Protein AF-0000000074766864 (afdb_homodimer)

Sequence (278 aa):
MPPTPSAPAQPPAQGHQQNQLYNRPVFTPKAPEQTTRRGSPSPVILLTNMVGPGEVDDTLQEETAMECEKFGPVVRCLIFEVQNGKVPPEEAVRIFVKFGSRASAERALKDLDGRFFGGRQVHGQFFDEKRFDSLQLAPMPPTPSAPAQPPAQGHQQNQLYNRPVFTPKAPEQTTRRGSPSPVILLTNMVGPGEVDDTLQEETAMECEKFGPVVRCLIFEVQNGKVPPEEAVRIFVKFGSRASAERALKDLDGRFFGGRQVHGQFFDEKRFDSLQLAP

Foldseek 3Di:
DPPDPDDPDDPDDPPPPPPPPPVPVPPPPPPPPPLPVFGDQDLKKKKWQQDFPPGDDPCVFVVVLVVLCVLHHWDDKDWAAAPDPPDPRRHRIIIMIGHPDSNSLVVCCVPQAQDDHPRTGMHMHGDDPVCVVVVVRDD/DDDDDDDDDDDDDPPPPPPPPPVPVPPPPPPPPPCPVFGDQDLKKKKWQQDFPPGDDPCVFVVVLVVLCVLHHWDDKDWAAAPDPPDPRRHRIIIMIGHPDSNSLVVCCVVQQQDDHPNTGMHMHGDDPVCVVVVVRDD

Solvent-accessible surface area (backbone atoms only — not comparable to full-atom values): 16386 Å² total; per-residue (Å²): 132,80,81,77,80,80,76,78,80,77,74,81,80,80,77,78,76,74,74,76,67,74,77,59,74,72,74,61,71,73,68,74,72,76,66,48,100,33,46,59,90,26,29,18,32,35,40,21,20,63,46,55,67,92,63,78,55,95,55,51,56,60,51,51,43,59,63,48,39,81,45,34,61,64,72,46,63,49,61,40,57,62,69,90,68,80,50,58,57,56,60,15,28,35,36,35,41,29,33,78,34,46,69,26,29,49,50,42,41,70,62,48,33,66,33,76,40,96,90,27,60,21,44,44,29,38,32,63,55,66,38,56,72,40,62,59,74,71,133,135,79,82,78,77,81,79,78,81,78,74,81,80,77,76,79,76,74,74,75,69,74,78,60,75,72,74,61,70,73,69,74,73,75,67,48,100,34,46,59,91,28,28,17,32,35,39,21,20,62,46,55,67,92,64,78,57,93,55,50,56,60,52,51,43,58,62,48,38,80,44,35,60,62,73,48,64,48,60,41,57,61,70,91,70,80,50,59,57,55,59,16,27,36,36,36,39,30,33,78,35,46,67,27,28,52,52,40,41,68,62,47,34,66,33,76,41,97,89,26,58,19,44,43,27,38,31,62,56,67,38,56,71,39,61,58,75,71,131

Nearest PDB structures (foldseek):
  2peh-assembly1_A  TM=9.544E-01  e=2.166E-13  Homo sapiens
  2pe8-assembly1_A  TM=9.625E-01  e=3.060E-12  Homo sapiens
  3dxb-assembly2_D  TM=8.827E-01  e=1.790E-10  Escherichia coli O157:H7
  3us5-assembly1_A  TM=8.160E-01  e=1.474E-10  Homo sapiens
  2dny-assembly1_A  TM=8.225E-01  e=7.105E-09  Homo sapiens

Structure (mmCIF, N/CA/C/O backbone):
data_AF-0000000074766864-model_v1
#
loop_
_entity.id
_entity.type
_entity.pdbx_description
1 polymer 'RRM domain-containing protein'
#
loop_
_atom_site.group_PDB
_atom_site.id
_atom_site.type_symbol
_atom_site.label_atom_id
_atom_site.label_alt_id
_atom_site.label_comp_id
_atom_site.label_asym_id
_atom_site.label_entity_id
_atom_site.label_seq_id
_atom_site.pdbx_PDB_ins_code
_atom_site.Cartn_x
_atom_site.Cartn_y
_atom_site.Cartn_z
_atom_site.occupancy
_atom_site.B_iso_or_equiv
_atom_site.auth_seq_id
_atom_site.auth_comp_id
_atom_site.auth_asym_id
_atom_site.auth_atom_id
_atom_site.pdbx_PDB_model_num
ATOM 1 N N . MET A 1 1 ? -8.789 -33.125 -106 1 35.69 1 MET A N 1
ATOM 2 C CA . MET A 1 1 ? -8.523 -33.469 -104.625 1 35.69 1 MET A CA 1
ATOM 3 C C . MET A 1 1 ? -9.297 -32.562 -103.688 1 35.69 1 MET A C 1
ATOM 5 O O . MET A 1 1 ? -9.242 -31.328 -103.812 1 35.69 1 MET A O 1
ATOM 9 N N . PRO A 1 2 ? -10.367 -32.969 -102.938 1 44.62 2 PRO A N 1
ATOM 10 C CA . PRO A 1 2 ? -11.391 -32.156 -102.312 1 44.62 2 PRO A CA 1
ATOM 11 C C . PRO A 1 2 ? -10.836 -31.375 -101.125 1 44.62 2 PRO A C 1
ATOM 13 O O . PRO A 1 2 ? -9.883 -31.812 -100.5 1 44.62 2 PRO A O 1
ATOM 16 N N . PRO A 1 3 ? -10.859 -30.016 -101.188 1 45.12 3 PRO A N 1
ATOM 17 C CA . PRO A 1 3 ? -10.18 -29.219 -100.125 1 45.12 3 PRO A CA 1
ATOM 18 C C . PRO A 1 3 ? -10.547 -29.625 -98.75 1 45.12 3 PRO A C 1
ATOM 20 O O . PRO A 1 3 ? -11.641 -30.141 -98.5 1 45.12 3 PRO A O 1
ATOM 23 N N . THR A 1 4 ? -9.617 -30.094 -97.875 1 45.81 4 THR A N 1
ATOM 24 C CA . THR A 1 4 ? -9.703 -30.609 -96.5 1 45.81 4 THR A CA 1
ATOM 25 C C . THR A 1 4 ? -10.438 -29.625 -95.625 1 45.81 4 THR A C 1
ATOM 27 O O . THR A 1 4 ? -10.227 -28.406 -95.75 1 45.81 4 THR A O 1
ATOM 30 N N . PRO A 1 5 ? -11.602 -29.891 -95.125 1 42.84 5 PRO A N 1
ATOM 31 C CA . PRO A 1 5 ? -12.477 -29.016 -94.312 1 42.84 5 PRO A CA 1
ATOM 32 C C . PRO A 1 5 ? -11.766 -28.359 -93.125 1 42.84 5 PRO A C 1
ATOM 34 O O . PRO A 1 5 ? -10.875 -28.969 -92.562 1 42.84 5 PRO A O 1
ATOM 37 N N . SER A 1 6 ? -11.531 -27.031 -93.188 1 42.69 6 SER A N 1
ATOM 38 C CA . SER A 1 6 ? -10.844 -26.203 -92.188 1 42.69 6 SER A CA 1
ATOM 39 C C . SER A 1 6 ? -11.398 -26.422 -90.812 1 42.69 6 SER A C 1
ATOM 41 O O . SER A 1 6 ? -12.617 -26.453 -90.625 1 42.69 6 SER A O 1
ATOM 43 N N . ALA A 1 7 ? -10.648 -27.125 -89.938 1 43.59 7 ALA A N 1
ATOM 44 C CA . ALA A 1 7 ? -10.953 -27.547 -88.562 1 43.59 7 ALA A CA 1
ATOM 45 C C . ALA A 1 7 ? -11.445 -26.391 -87.688 1 43.59 7 ALA A C 1
ATOM 47 O O . ALA A 1 7 ? -10.953 -25.266 -87.812 1 43.59 7 ALA A O 1
ATOM 48 N N . PRO A 1 8 ? -12.695 -26.391 -87.188 1 38.44 8 PRO A N 1
ATOM 49 C CA . PRO A 1 8 ? -13.336 -25.281 -86.438 1 38.44 8 PRO A CA 1
ATOM 50 C C . PRO A 1 8 ? -12.516 -24.797 -85.25 1 38.44 8 PRO A C 1
ATOM 52 O O . PRO A 1 8 ? -11.828 -25.578 -84.625 1 38.44 8 PRO A O 1
ATOM 55 N N . ALA A 1 9 ? -12.094 -23.547 -85.25 1 38.75 9 ALA A N 1
ATOM 56 C CA . ALA A 1 9 ? -11.281 -22.844 -84.25 1 38.75 9 ALA A CA 1
ATOM 57 C C .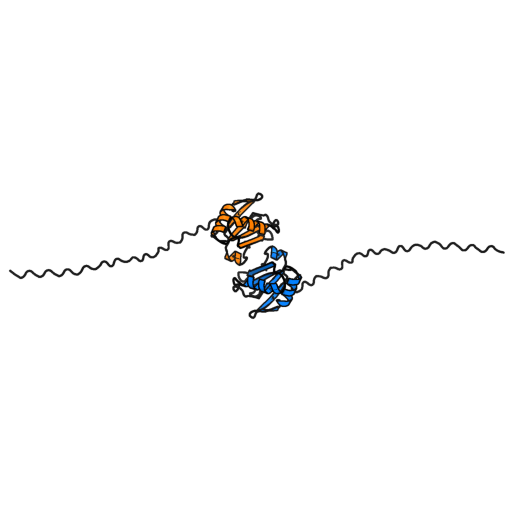 ALA A 1 9 ? -11.844 -23.016 -82.812 1 38.75 9 ALA A C 1
ATOM 59 O O . ALA A 1 9 ? -13.062 -22.938 -82.625 1 38.75 9 ALA A O 1
ATOM 60 N N . GLN A 1 10 ? -11.25 -23.953 -82 1 37.91 10 GLN A N 1
ATOM 61 C CA . GLN A 1 10 ? -11.633 -24.25 -80.625 1 37.91 10 GLN A CA 1
ATOM 62 C C . GLN A 1 10 ? -11.742 -22.984 -79.812 1 37.91 10 GLN A C 1
ATOM 64 O O . GLN A 1 10 ? -10.914 -22.078 -79.938 1 37.91 10 GLN A O 1
ATOM 69 N N . PRO A 1 11 ? -12.914 -22.594 -79.312 1 38.94 11 PRO A N 1
ATOM 70 C CA . PRO A 1 11 ? -13.156 -21.375 -78.562 1 38.94 11 PRO A CA 1
ATOM 71 C C . PRO A 1 11 ? -12.219 -21.234 -77.375 1 38.94 11 PRO A C 1
ATOM 73 O O . PRO A 1 11 ? -11.695 -22.234 -76.875 1 38.94 11 PRO A O 1
ATOM 76 N N . PRO A 1 12 ? -11.641 -20.078 -77.125 1 33.88 12 PRO A N 1
ATOM 77 C CA . PRO A 1 12 ? -10.672 -19.781 -76.125 1 33.88 12 PRO A CA 1
ATOM 78 C C . PRO A 1 12 ? -11.133 -20.234 -74.688 1 33.88 12 PRO A C 1
ATOM 80 O O . PRO A 1 12 ? -12.336 -20.344 -74.5 1 33.88 12 PRO A O 1
ATOM 83 N N . ALA A 1 13 ? -10.336 -20.984 -73.938 1 34.72 13 ALA A N 1
ATOM 84 C CA . ALA A 1 13 ? -10.391 -21.516 -72.625 1 34.72 13 ALA A CA 1
ATOM 85 C C . ALA A 1 13 ? -10.773 -20.438 -71.625 1 34.72 13 ALA A C 1
ATOM 87 O O . ALA A 1 13 ? -10.258 -19.312 -71.688 1 34.72 13 ALA A O 1
ATOM 88 N N . GLN A 1 14 ? -12.078 -20.328 -71.188 1 34.34 14 GLN A N 1
ATOM 89 C CA . GLN A 1 14 ? -12.602 -19.5 -70.125 1 34.34 14 GLN A CA 1
ATOM 90 C C . GLN A 1 14 ? -11.703 -19.578 -68.875 1 34.34 14 GLN A C 1
ATOM 92 O O . GLN A 1 14 ? -11.375 -20.672 -68.375 1 34.34 14 GLN A O 1
ATOM 97 N N . GLY A 1 15 ? -10.773 -18.672 -68.688 1 32.91 15 GLY A N 1
ATOM 98 C CA . GLY A 1 15 ? -9.938 -18.469 -67.5 1 32.91 15 GLY A CA 1
ATOM 99 C C . GLY A 1 15 ? -10.695 -18.641 -66.188 1 32.91 15 GLY A C 1
ATOM 100 O O . GLY A 1 15 ? -11.812 -18.125 -66.062 1 32.91 15 GLY A O 1
ATOM 101 N N . HIS A 1 16 ? -10.57 -19.766 -65.438 1 33.91 16 HIS A N 1
ATOM 102 C CA . HIS A 1 16 ? -10.992 -20.094 -64.125 1 33.91 16 HIS A CA 1
ATOM 103 C C . HIS A 1 16 ? -10.68 -18.969 -63.125 1 33.91 16 HIS A C 1
ATOM 105 O O . HIS A 1 16 ? -9.516 -18.578 -62.969 1 33.91 16 HIS A O 1
ATOM 111 N N . GLN A 1 17 ? -11.461 -17.891 -63.062 1 34.72 17 GLN A N 1
ATOM 112 C CA . GLN A 1 17 ? -11.352 -16.969 -61.938 1 34.72 17 GLN A CA 1
ATOM 113 C C . GLN A 1 17 ? -11.367 -17.703 -60.594 1 34.72 17 GLN A C 1
ATOM 115 O O . GLN A 1 17 ? -12.383 -18.297 -60.219 1 34.72 17 GLN A O 1
ATOM 120 N N . GLN A 1 18 ? -10.289 -18.406 -60.25 1 32.97 18 GLN A N 1
ATOM 121 C CA . GLN A 1 18 ? -10.148 -18.922 -58.875 1 32.97 18 GLN A CA 1
ATOM 122 C C . GLN A 1 18 ? -10.609 -17.875 -57.875 1 32.97 18 GLN A C 1
ATOM 124 O O . GLN A 1 18 ? -10.094 -16.766 -57.812 1 32.97 18 GLN A O 1
ATOM 129 N N . ASN A 1 19 ? -11.867 -17.953 -57.406 1 34.72 19 ASN A N 1
ATOM 130 C CA . ASN A 1 19 ? -12.414 -17.281 -56.219 1 34.72 19 ASN A CA 1
ATOM 131 C C . ASN A 1 19 ? -11.406 -17.25 -55.094 1 34.72 19 ASN A C 1
ATOM 133 O O . ASN A 1 19 ? -10.992 -18.297 -54.594 1 34.72 19 ASN A O 1
ATOM 137 N N . GLN A 1 20 ? -10.461 -16.281 -55.125 1 38.44 20 GLN A N 1
ATOM 138 C CA . GLN A 1 20 ? -9.727 -15.969 -53.906 1 38.44 20 GLN A CA 1
ATOM 139 C C . GLN A 1 20 ? -10.656 -16.016 -52.688 1 38.44 20 GLN A C 1
ATOM 141 O O . GLN A 1 20 ? -11.523 -15.156 -52.531 1 38.44 20 GLN A O 1
ATOM 146 N N . LEU A 1 21 ? -11.203 -17.203 -52.375 1 35.84 21 LEU A N 1
ATOM 147 C CA . LEU A 1 21 ? -11.773 -17.328 -51.062 1 35.84 21 LEU A CA 1
ATOM 148 C C . LEU A 1 21 ? -10.984 -16.516 -50.031 1 35.84 21 LEU A C 1
ATOM 150 O O . LEU A 1 21 ? -9.766 -16.656 -49.938 1 35.84 21 LEU A O 1
ATOM 154 N N . TYR A 1 22 ? -11.398 -15.281 -49.719 1 40.16 22 TYR A N 1
ATOM 155 C CA . TYR A 1 22 ? -11 -14.453 -48.594 1 40.16 22 TYR A CA 1
ATOM 156 C C . TYR A 1 22 ? -10.672 -15.32 -47.375 1 40.16 22 TYR A C 1
ATOM 158 O O . TYR A 1 22 ? -11.523 -16.078 -46.875 1 40.16 22 TYR A O 1
ATOM 166 N N . ASN A 1 23 ? -9.453 -15.938 -47.281 1 42.47 23 ASN A N 1
ATOM 167 C CA . ASN A 1 23 ? -8.953 -16.375 -46 1 42.47 23 ASN A CA 1
ATOM 168 C C . ASN A 1 23 ? -9.391 -15.438 -44.875 1 42.47 23 ASN A C 1
ATOM 170 O O . ASN A 1 23 ? -8.766 -14.398 -44.656 1 42.47 23 ASN A O 1
ATOM 174 N N . ARG A 1 24 ? -10.688 -15.172 -44.812 1 38.5 24 ARG A N 1
ATOM 175 C CA . ARG A 1 24 ? -11.023 -14.484 -43.562 1 38.5 24 ARG A CA 1
ATOM 176 C C . ARG A 1 24 ? -10.312 -15.117 -42.375 1 38.5 24 ARG A C 1
ATOM 178 O O . ARG A 1 24 ? -10.438 -16.328 -42.125 1 38.5 24 ARG A O 1
ATOM 185 N N . PRO A 1 25 ? -9.312 -14.492 -41.844 1 42.06 25 PRO A N 1
ATOM 186 C CA . PRO A 1 25 ? -8.812 -15.102 -40.625 1 42.06 25 PRO A CA 1
ATOM 187 C C . PRO A 1 25 ? -9.93 -15.633 -39.719 1 42.06 25 PRO A C 1
ATOM 189 O O . PRO A 1 25 ? -10.906 -14.922 -39.469 1 42.06 25 PRO A O 1
ATOM 192 N N . VAL A 1 26 ? -10.281 -16.875 -39.844 1 40.84 26 VAL A N 1
ATOM 193 C CA . VAL A 1 26 ? -11.156 -17.422 -38.812 1 40.84 26 VAL A CA 1
ATOM 194 C C . VAL A 1 26 ? -10.727 -16.875 -37.438 1 40.84 26 VAL A C 1
ATOM 196 O O . VAL A 1 26 ? -9.57 -17.016 -37.031 1 40.84 26 VAL A O 1
ATOM 199 N N . PHE A 1 27 ? -11.234 -15.766 -37 1 40.69 27 PHE A N 1
ATOM 200 C CA . PHE A 1 27 ? -11.125 -15.438 -35.594 1 40.69 27 PHE A CA 1
ATOM 201 C C . PHE A 1 27 ? -11.305 -16.688 -34.719 1 40.69 27 PHE A C 1
ATOM 203 O O . PHE A 1 27 ? -12.422 -17.188 -34.594 1 40.69 27 PHE A O 1
ATOM 210 N N . THR A 1 28 ? -10.484 -17.656 -34.875 1 42.31 28 THR A N 1
ATOM 211 C CA . THR A 1 28 ? -10.617 -18.641 -33.812 1 42.31 28 THR A CA 1
ATOM 212 C C . THR A 1 28 ? -10.828 -17.953 -32.438 1 42.31 28 THR A C 1
ATOM 214 O O . THR A 1 28 ? -10.094 -17.016 -32.094 1 42.31 28 THR A O 1
ATOM 217 N N . PRO A 1 29 ? -11.914 -17.859 -31.953 1 39 29 PRO A N 1
ATOM 218 C CA . PRO A 1 29 ? -11.969 -17.297 -30.594 1 39 29 PRO A CA 1
ATOM 219 C C . PRO A 1 29 ? -10.781 -17.719 -29.734 1 39 29 PRO A C 1
ATOM 221 O O . PRO A 1 29 ? -10.289 -18.844 -29.859 1 39 29 PRO A O 1
ATOM 224 N N . LYS A 1 30 ? -9.766 -16.844 -29.547 1 42.91 30 LYS A N 1
ATOM 225 C CA . LYS A 1 30 ? -8.742 -17.188 -28.562 1 42.91 30 LYS A CA 1
ATOM 226 C C . LYS A 1 30 ? -9.289 -18.156 -27.516 1 42.91 30 LYS A C 1
ATOM 228 O O . LYS A 1 30 ? -10.398 -17.969 -27.016 1 42.91 30 LYS A O 1
ATOM 233 N N . ALA A 1 31 ? -9.016 -19.422 -27.562 1 44.41 31 ALA A N 1
ATOM 234 C CA . ALA A 1 31 ? -9.375 -20.359 -26.5 1 44.41 31 ALA A CA 1
ATOM 235 C C . ALA A 1 31 ? -9.539 -19.656 -25.156 1 44.41 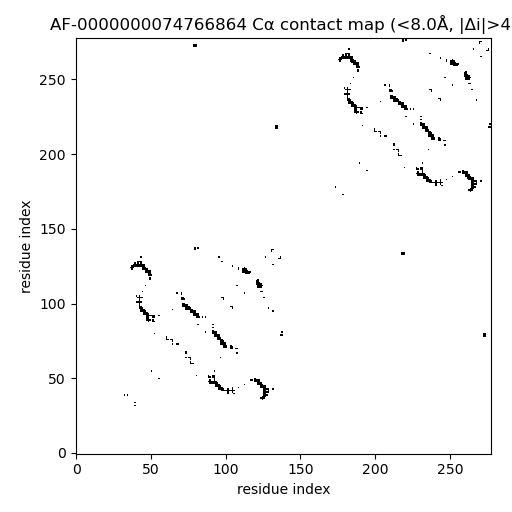31 ALA A C 1
ATOM 237 O O . ALA A 1 31 ? -8.805 -18.703 -24.859 1 44.41 31 ALA A O 1
ATOM 238 N N . PRO A 1 32 ? -10.648 -19.562 -24.562 1 39.75 32 PRO A N 1
ATOM 239 C CA . PRO A 1 32 ? -10.727 -18.922 -23.25 1 39.75 32 PRO A CA 1
ATOM 240 C C . PRO A 1 32 ? -9.469 -19.141 -22.406 1 39.75 32 PRO A C 1
ATOM 242 O O . PRO A 1 32 ? -8.984 -20.266 -22.312 1 39.75 32 PRO A O 1
ATOM 245 N N . GLU A 1 33 ? -8.477 -18.297 -22.406 1 42.22 33 GLU A N 1
ATOM 246 C CA . GLU A 1 33 ? -7.379 -18.422 -21.438 1 42.22 33 GLU A CA 1
ATOM 247 C C . GLU A 1 33 ? -7.793 -19.234 -20.219 1 42.22 33 GLU A C 1
ATOM 249 O O . GLU A 1 33 ? -8.773 -18.906 -19.547 1 42.22 33 GLU A O 1
ATOM 254 N N . GLN A 1 34 ? -7.797 -20.469 -20.281 1 41.75 34 GLN A N 1
ATOM 255 C CA . GLN A 1 34 ? -8.023 -21.297 -19.094 1 41.75 34 GLN A CA 1
ATOM 256 C C . GLN A 1 34 ? -7.609 -20.578 -17.828 1 41.75 34 GLN A C 1
ATOM 258 O O . GLN A 1 34 ? -6.43 -20.266 -17.641 1 41.75 34 GLN A O 1
ATOM 263 N N . THR A 1 35 ? -8.258 -19.516 -17.375 1 48.12 35 THR A N 1
ATOM 264 C CA . THR A 1 35 ? -8.023 -18.891 -16.078 1 48.12 35 THR A CA 1
ATOM 265 C C . THR A 1 35 ? -7.762 -19.953 -15 1 48.12 35 THR A C 1
ATOM 267 O O . THR A 1 35 ? -8.664 -20.703 -14.633 1 48.12 35 THR A O 1
ATOM 270 N N . THR A 1 36 ? -6.648 -20.75 -15.031 1 59.38 36 THR A N 1
ATOM 271 C CA . THR A 1 36 ? -6.184 -21.641 -13.984 1 59.38 36 THR A CA 1
ATOM 272 C C . THR A 1 36 ? -6.43 -21.047 -12.609 1 59.38 36 THR A C 1
ATOM 274 O O . THR A 1 36 ? -6.703 -19.844 -12.484 1 59.38 36 THR A O 1
ATOM 277 N N . ARG A 1 37 ? -6.715 -21.906 -11.562 1 75.75 37 ARG A N 1
ATOM 278 C CA . ARG A 1 37 ? -6.852 -21.594 -10.148 1 75.75 37 ARG A CA 1
ATOM 279 C C . ARG A 1 37 ? -5.863 -20.516 -9.719 1 75.75 37 ARG A C 1
ATOM 281 O O . ARG A 1 37 ? -6.074 -19.844 -8.719 1 75.75 37 ARG A O 1
ATOM 288 N N . ARG A 1 38 ? -4.98 -20.312 -10.664 1 86.62 38 ARG A N 1
ATOM 289 C CA . ARG A 1 38 ? -3.906 -19.406 -10.273 1 86.62 38 ARG A CA 1
ATOM 290 C C . ARG A 1 38 ? -4.145 -18 -10.82 1 86.62 38 ARG A C 1
ATOM 292 O O . ARG A 1 38 ? -3.432 -17.062 -10.469 1 86.62 38 ARG A O 1
ATOM 299 N N . GLY A 1 39 ? -5.098 -17.75 -11.531 1 90.19 39 GLY A N 1
ATOM 300 C CA . GLY A 1 39 ? -5.328 -16.453 -12.141 1 90.19 39 GLY A CA 1
ATOM 301 C C . GLY A 1 39 ? -4.531 -16.234 -13.406 1 90.19 39 GLY A C 1
ATOM 302 O O . GLY A 1 39 ? -3.754 -17.094 -13.812 1 90.19 39 GLY A O 1
ATOM 303 N N . SER A 1 40 ? -4.688 -15.18 -14.023 1 94.06 40 SER A N 1
ATOM 304 C CA . SER A 1 40 ? -3.988 -14.852 -15.266 1 94.06 40 SER A CA 1
ATOM 305 C C . SER A 1 40 ? -2.545 -14.445 -15 1 94.06 40 SER A C 1
ATOM 307 O O . SER A 1 40 ? -2.262 -13.758 -14.008 1 94.06 40 SER A O 1
ATOM 309 N N . PRO A 1 41 ? -1.661 -14.852 -15.852 1 96.12 41 PRO A N 1
ATOM 310 C CA . PRO A 1 41 ? -0.243 -14.539 -15.656 1 96.12 41 PRO A CA 1
ATOM 311 C C . PRO A 1 41 ? 0.011 -13.047 -15.453 1 96.12 41 PRO A C 1
ATOM 313 O O . PRO A 1 41 ? -0.619 -12.219 -16.109 1 96.12 41 PRO A O 1
ATOM 316 N N . SER A 1 42 ? 0.818 -12.742 -14.523 1 98.25 42 SER A N 1
ATOM 317 C CA . SER A 1 42 ? 1.147 -11.398 -14.062 1 98.25 42 SER A CA 1
ATOM 318 C C . SER A 1 42 ? 2.52 -11.367 -13.391 1 98.25 42 SER A C 1
ATOM 320 O O . SER A 1 42 ? 2.992 -12.383 -12.883 1 98.25 42 SER A O 1
ATOM 322 N N . PRO A 1 43 ? 3.234 -10.227 -13.484 1 98.75 43 PRO A N 1
ATOM 323 C CA . PRO A 1 43 ? 4.484 -10.148 -12.727 1 98.75 43 PRO A CA 1
ATOM 324 C C . PRO A 1 43 ? 4.25 -10.078 -11.219 1 98.75 43 PRO A C 1
ATOM 326 O O . PRO A 1 43 ? 5.211 -10.07 -10.438 1 98.75 43 PRO A O 1
ATOM 329 N N . VAL A 1 44 ? 3.004 -10.039 -10.805 1 98.88 44 VAL A N 1
ATOM 330 C CA . VAL A 1 44 ? 2.656 -9.938 -9.391 1 98.88 44 VAL A CA 1
ATOM 331 C C . VAL A 1 44 ? 2.047 -11.25 -8.914 1 98.88 44 VAL A C 1
ATOM 333 O O . VAL A 1 44 ? 1.171 -11.812 -9.57 1 98.88 44 VAL A O 1
ATOM 336 N N . ILE A 1 45 ? 2.504 -11.672 -7.816 1 98.88 45 ILE A N 1
ATOM 337 C CA . ILE A 1 45 ? 1.87 -12.836 -7.207 1 98.88 45 ILE A CA 1
ATOM 338 C C . ILE A 1 45 ? 1.29 -12.453 -5.848 1 98.88 45 ILE A C 1
ATOM 340 O O . ILE A 1 45 ? 1.735 -11.484 -5.223 1 98.88 45 ILE A O 1
ATOM 344 N N . LEU A 1 46 ? 0.306 -13.156 -5.406 1 98.75 46 LEU A N 1
ATOM 345 C CA . LEU A 1 46 ? -0.333 -13.086 -4.098 1 98.75 46 LEU A CA 1
ATOM 346 C C . LEU A 1 46 ? -0.123 -14.383 -3.322 1 98.75 46 LEU A C 1
ATOM 348 O O . LEU A 1 46 ? -0.426 -15.469 -3.826 1 98.75 46 LEU A O 1
ATOM 352 N N . LEU A 1 47 ? 0.442 -14.266 -2.156 1 98.38 47 LEU A N 1
ATOM 353 C CA . LEU A 1 47 ? 0.58 -15.383 -1.228 1 98.38 47 LEU A CA 1
ATOM 354 C C . LEU A 1 47 ? -0.331 -15.203 -0.018 1 98.38 47 LEU A C 1
ATOM 356 O O . LEU A 1 47 ? -0.319 -14.148 0.619 1 98.38 47 LEU A O 1
ATOM 360 N N . THR A 1 48 ? -1.115 -16.172 0.297 1 97.88 48 THR A N 1
ATOM 361 C CA . THR A 1 48 ? -1.943 -16.203 1.498 1 97.88 48 THR A CA 1
ATOM 362 C C . THR A 1 48 ? -1.689 -17.469 2.305 1 97.88 48 THR A C 1
ATOM 364 O O . THR A 1 48 ? -0.976 -18.359 1.852 1 97.88 48 THR A O 1
ATOM 367 N N . ASN A 1 49 ? -2.156 -17.375 3.51 1 97.69 49 ASN A N 1
ATOM 368 C CA . ASN A 1 49 ? -2.051 -18.5 4.43 1 97.69 49 ASN A CA 1
ATOM 369 C C . ASN A 1 49 ? -0.595 -18.828 4.75 1 97.69 49 ASN A C 1
ATOM 371 O O . ASN A 1 49 ? -0.244 -19.984 4.938 1 97.69 49 ASN A O 1
ATOM 375 N N . MET A 1 50 ? 0.242 -17.828 4.625 1 97 50 MET A N 1
ATOM 376 C CA . MET A 1 50 ? 1.625 -18.016 5.051 1 97 50 MET A CA 1
ATOM 377 C C . MET A 1 50 ? 1.787 -17.703 6.535 1 97 50 MET A C 1
ATOM 379 O O . MET A 1 50 ? 2.566 -18.359 7.23 1 97 50 MET A O 1
ATOM 383 N N . VAL A 1 51 ? 1.085 -16.719 6.934 1 95.62 51 VAL A N 1
ATOM 384 C CA . VAL A 1 51 ? 1.073 -16.266 8.32 1 95.62 51 VAL A CA 1
ATOM 385 C C . VAL A 1 51 ? -0.365 -16.031 8.773 1 95.62 51 VAL A C 1
ATOM 387 O O . VAL A 1 51 ? -1.225 -15.664 7.969 1 95.62 51 VAL A O 1
ATOM 390 N N . GLY A 1 52 ? -0.609 -16.266 10.055 1 94.19 52 GLY A N 1
ATOM 391 C CA . GLY A 1 52 ? -1.944 -16.047 10.586 1 94.19 52 GLY A CA 1
ATOM 392 C C . GLY A 1 52 ? -2.236 -14.586 10.883 1 94.19 52 GLY A C 1
ATOM 393 O O . GLY A 1 52 ? -1.321 -13.758 10.922 1 94.19 52 GLY A O 1
ATOM 394 N N . PRO A 1 53 ? -3.559 -14.266 11.031 1 93.69 53 PRO A N 1
ATOM 395 C CA . PRO A 1 53 ? -3.916 -12.898 11.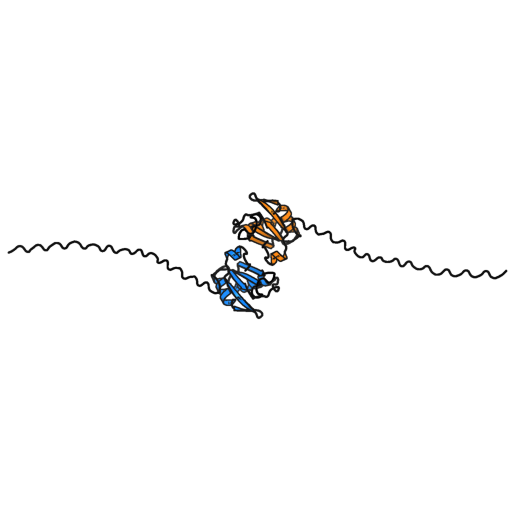414 1 93.69 53 PRO A CA 1
ATOM 396 C C . PRO A 1 53 ? -3.252 -12.453 12.711 1 93.69 53 PRO A C 1
ATOM 398 O O . PRO A 1 53 ? -3.172 -13.234 13.664 1 93.69 53 PRO A O 1
ATOM 401 N N . GLY A 1 54 ? -2.734 -11.195 12.688 1 92.88 54 GLY A N 1
ATOM 402 C CA . GLY A 1 54 ? -2.125 -10.648 13.891 1 92.88 54 GLY A CA 1
ATOM 403 C C . GLY A 1 54 ? -0.683 -11.086 14.078 1 92.88 54 GLY A C 1
ATOM 404 O O . GLY A 1 54 ? -0.012 -10.648 15.016 1 92.88 54 GLY A O 1
ATOM 405 N N . GLU A 1 55 ? -0.14 -11.844 13.188 1 92.88 55 GLU A N 1
ATOM 406 C CA . GLU A 1 55 ? 1.192 -12.414 13.359 1 92.88 55 GLU A CA 1
ATOM 407 C C . GLU A 1 55 ? 2.203 -11.75 12.43 1 92.88 55 GLU A C 1
ATOM 409 O O . GLU A 1 55 ? 3.346 -12.203 12.32 1 92.88 55 GLU A O 1
ATOM 414 N N . VAL A 1 56 ? 1.789 -10.727 11.789 1 94.81 56 VAL A N 1
ATOM 415 C CA . VAL A 1 56 ? 2.705 -10.023 10.906 1 94.81 56 VAL A CA 1
ATOM 416 C C . VAL A 1 56 ? 3.689 -9.195 11.734 1 94.81 56 VAL A C 1
ATOM 418 O O . VAL A 1 56 ? 3.283 -8.336 12.523 1 94.81 56 VAL A O 1
ATOM 421 N N . ASP A 1 57 ? 4.91 -9.508 11.555 1 93.19 57 ASP A N 1
ATOM 422 C CA . ASP A 1 57 ? 5.895 -8.703 12.273 1 93.19 57 ASP A CA 1
ATOM 423 C C . ASP A 1 57 ? 6.617 -7.746 11.336 1 93.19 57 ASP A C 1
ATOM 425 O O . ASP A 1 57 ? 6.391 -7.77 10.125 1 93.19 57 ASP A O 1
ATOM 429 N N . ASP A 1 58 ? 7.562 -6.965 11.844 1 91.5 58 ASP A N 1
ATOM 430 C CA . ASP A 1 58 ? 8.141 -5.844 11.109 1 91.5 58 ASP A CA 1
ATOM 431 C C . ASP A 1 58 ? 9.188 -6.328 10.109 1 91.5 58 ASP A C 1
ATOM 433 O O . ASP A 1 58 ? 9.602 -5.574 9.219 1 91.5 58 ASP A O 1
ATOM 437 N N . THR A 1 59 ? 9.57 -7.59 10.164 1 95 59 THR A N 1
ATOM 438 C CA . THR A 1 59 ? 10.648 -8.055 9.305 1 95 59 THR A CA 1
ATOM 439 C C . THR A 1 59 ? 10.109 -8.953 8.195 1 95 59 THR A C 1
ATOM 441 O O . THR A 1 59 ? 10.805 -9.242 7.223 1 95 59 THR A O 1
ATOM 444 N N . LEU A 1 60 ? 8.828 -9.336 8.359 1 96.19 60 LEU A N 1
ATOM 445 C CA . LEU A 1 60 ? 8.266 -10.344 7.465 1 96.19 60 LEU A CA 1
ATOM 446 C C . LEU A 1 60 ? 8.359 -9.906 6.012 1 96.19 60 LEU A C 1
ATOM 448 O O . LEU A 1 60 ? 8.734 -10.695 5.141 1 96.19 60 LEU A O 1
ATOM 452 N N . GLN A 1 61 ? 8.07 -8.68 5.766 1 97.12 61 GLN A N 1
ATOM 453 C CA . GLN A 1 61 ? 8.062 -8.164 4.402 1 97.12 61 GLN A CA 1
ATOM 454 C C . GLN A 1 61 ? 9.445 -8.266 3.768 1 97.12 61 GLN A C 1
ATOM 456 O O . GLN A 1 61 ? 9.586 -8.773 2.654 1 97.12 61 GLN A O 1
ATOM 461 N N . GLU A 1 62 ? 10.391 -7.77 4.453 1 96.94 62 GLU A N 1
ATOM 462 C CA . GLU A 1 62 ? 11.758 -7.809 3.959 1 96.94 62 GLU A CA 1
ATOM 463 C C . GLU A 1 62 ? 12.242 -9.242 3.771 1 96.94 62 GLU A C 1
ATOM 465 O O . GLU A 1 62 ? 12.898 -9.555 2.777 1 96.94 62 GLU A O 1
ATOM 470 N N . GLU A 1 63 ? 11.898 -10.07 4.68 1 96.94 63 GLU A N 1
ATOM 471 C CA . GLU A 1 63 ? 12.289 -11.477 4.605 1 96.94 63 GLU A CA 1
ATOM 472 C C . GLU A 1 63 ? 11.656 -12.164 3.4 1 96.94 63 GLU A C 1
ATOM 474 O O . GLU A 1 63 ? 12.328 -12.914 2.691 1 96.94 63 GLU A O 1
ATOM 479 N N . THR A 1 64 ? 10.398 -11.859 3.195 1 97.81 64 THR A N 1
ATOM 480 C CA . THR A 1 64 ? 9.703 -12.469 2.064 1 97.81 64 THR A CA 1
ATOM 481 C C . THR A 1 64 ? 10.289 -11.969 0.744 1 97.81 64 THR A C 1
ATOM 483 O O . THR A 1 64 ? 10.492 -12.758 -0.184 1 97.81 64 THR A O 1
ATOM 486 N N . ALA A 1 65 ? 10.539 -10.734 0.644 1 98.38 65 ALA A N 1
ATOM 487 C CA . ALA A 1 65 ? 11.141 -10.156 -0.556 1 98.38 65 ALA A CA 1
ATOM 488 C C . ALA A 1 65 ? 12.492 -10.812 -0.85 1 98.38 65 ALA A C 1
ATOM 490 O O . ALA A 1 65 ? 12.773 -11.18 -1.991 1 98.38 65 ALA A O 1
ATOM 491 N N . MET A 1 66 ? 13.266 -10.906 0.174 1 98 66 MET A N 1
ATOM 492 C CA . MET A 1 66 ? 14.594 -11.492 0.036 1 98 66 MET A CA 1
ATOM 493 C C . MET A 1 66 ? 14.508 -12.938 -0.435 1 98 66 MET A C 1
ATOM 495 O O . MET A 1 66 ? 15.266 -13.359 -1.313 1 98 66 MET A O 1
ATOM 499 N N . GLU A 1 67 ? 13.617 -13.703 0.165 1 97.31 67 GLU A N 1
ATOM 500 C CA . GLU A 1 67 ? 13.406 -15.086 -0.251 1 97.31 67 GLU A CA 1
ATOM 501 C C . GLU A 1 67 ? 13 -15.164 -1.721 1 97.31 67 GLU A C 1
ATOM 503 O O . GLU A 1 67 ? 13.477 -16.031 -2.453 1 97.31 67 GLU A O 1
ATOM 508 N N . CYS A 1 68 ? 12.227 -14.273 -2.154 1 98.56 68 CYS A N 1
ATOM 509 C CA . CYS A 1 68 ? 11.672 -14.32 -3.498 1 98.56 68 CYS A CA 1
ATOM 510 C C . CYS A 1 68 ? 12.703 -13.891 -4.535 1 98.56 68 CYS A C 1
ATOM 512 O O . CYS A 1 68 ? 12.531 -14.148 -5.73 1 98.56 68 CYS A O 1
ATOM 514 N N . GLU A 1 69 ? 13.734 -13.266 -4.133 1 98.69 69 GLU A N 1
ATOM 515 C CA . GLU A 1 69 ? 14.797 -12.859 -5.055 1 98.69 69 GLU A CA 1
ATOM 516 C C . GLU A 1 69 ? 15.398 -14.07 -5.766 1 98.69 69 GLU A C 1
ATOM 518 O O . GLU A 1 69 ? 15.969 -13.938 -6.852 1 98.69 69 GLU A O 1
ATOM 523 N N . LYS A 1 70 ? 15.336 -15.227 -5.246 1 98.31 70 LYS A N 1
ATOM 524 C CA . LYS A 1 70 ? 15.906 -16.422 -5.859 1 98.31 70 LYS A CA 1
ATOM 525 C C . LYS A 1 70 ? 15.195 -16.766 -7.168 1 98.31 70 LYS A C 1
ATOM 527 O O . LYS A 1 70 ? 15.727 -17.5 -8 1 98.31 70 LYS A O 1
ATOM 532 N N . PHE A 1 71 ? 14.047 -16.188 -7.316 1 98.56 71 PHE A N 1
ATOM 533 C CA . PHE A 1 71 ? 13.281 -16.484 -8.516 1 98.56 71 PHE A CA 1
ATOM 534 C C . PHE A 1 71 ? 13.492 -15.414 -9.586 1 98.56 71 PHE A C 1
ATOM 536 O O . PHE A 1 71 ? 13.117 -15.602 -10.742 1 98.56 71 PHE A O 1
ATOM 543 N N . GLY A 1 72 ? 13.961 -14.227 -9.172 1 98.56 72 GLY A N 1
ATOM 544 C CA . GLY A 1 72 ? 14.227 -13.07 -10.016 1 98.56 72 GLY A CA 1
ATOM 545 C C . GLY A 1 72 ? 14.141 -11.758 -9.258 1 98.56 72 GLY A C 1
ATOM 546 O O . GLY A 1 72 ? 13.797 -11.734 -8.078 1 98.56 72 GLY A O 1
ATOM 547 N N . PRO A 1 73 ? 14.516 -10.711 -9.953 1 98.56 73 PRO A N 1
ATOM 548 C CA . PRO A 1 73 ? 14.492 -9.422 -9.273 1 98.56 73 PRO A CA 1
ATOM 549 C C . PRO A 1 73 ? 13.117 -9.07 -8.719 1 98.56 73 PRO A C 1
ATOM 551 O O . PRO A 1 73 ? 12.109 -9.172 -9.43 1 98.56 73 PRO A O 1
ATOM 554 N N . VAL A 1 74 ? 13.078 -8.68 -7.512 1 98.69 74 VAL A N 1
ATOM 555 C CA . VAL A 1 74 ? 11.852 -8.242 -6.859 1 98.69 74 VAL A CA 1
ATOM 556 C C . VAL A 1 74 ? 11.742 -6.719 -6.922 1 98.69 74 VAL A C 1
ATOM 558 O O . VAL A 1 74 ? 12.641 -6.008 -6.461 1 98.69 74 VAL A O 1
ATOM 561 N N . VAL A 1 75 ? 10.688 -6.285 -7.457 1 98 75 VAL A N 1
ATOM 562 C CA . VAL A 1 75 ? 10.461 -4.852 -7.617 1 98 75 VAL A CA 1
ATOM 563 C C . VAL A 1 75 ? 9.852 -4.281 -6.34 1 98 75 VAL A C 1
ATOM 565 O O . VAL A 1 75 ? 10.234 -3.195 -5.891 1 98 75 VAL A O 1
ATOM 568 N N . ARG A 1 76 ? 8.914 -4.996 -5.801 1 97.38 76 ARG A N 1
ATOM 569 C CA . ARG A 1 76 ? 8.203 -4.504 -4.621 1 97.38 76 ARG A CA 1
ATOM 570 C C . ARG A 1 76 ? 7.473 -5.637 -3.91 1 97.38 76 ARG A C 1
ATOM 572 O O . ARG A 1 76 ? 6.941 -6.539 -4.555 1 97.38 76 ARG A O 1
ATOM 579 N N . CYS A 1 77 ? 7.469 -5.562 -2.568 1 98.62 77 CYS A N 1
ATOM 580 C CA . CYS A 1 77 ? 6.711 -6.48 -1.724 1 98.62 77 CYS A CA 1
ATOM 581 C C . CYS A 1 77 ? 5.797 -5.715 -0.771 1 98.62 77 CYS A C 1
ATOM 583 O O . CYS A 1 77 ? 6.207 -4.715 -0.181 1 98.62 77 CYS A O 1
ATOM 585 N N . LEU A 1 78 ? 4.523 -6.102 -0.671 1 98.19 78 LEU A N 1
ATOM 586 C CA . LEU A 1 78 ? 3.564 -5.477 0.231 1 98.19 78 LEU A CA 1
ATOM 587 C C . LEU A 1 78 ? 2.807 -6.527 1.034 1 98.19 78 LEU A C 1
ATOM 589 O O . LEU A 1 78 ? 2.449 -7.582 0.502 1 98.19 78 LEU A O 1
ATOM 593 N N . ILE A 1 79 ? 2.562 -6.227 2.268 1 97.94 79 ILE A N 1
ATOM 594 C CA . ILE A 1 79 ? 1.713 -7.074 3.098 1 97.94 79 ILE A CA 1
ATOM 595 C C . ILE A 1 79 ? 0.452 -6.312 3.496 1 97.94 79 ILE A C 1
ATOM 597 O O . ILE A 1 79 ? 0.532 -5.191 4.008 1 97.94 79 ILE A O 1
ATOM 601 N N . PHE A 1 80 ? -0.676 -6.879 3.219 1 97.56 80 PHE A N 1
ATOM 602 C CA . PHE A 1 80 ? -1.981 -6.328 3.562 1 97.56 80 PHE A CA 1
ATOM 603 C C . PHE A 1 80 ? -2.756 -7.289 4.457 1 97.56 80 PHE A C 1
ATOM 605 O O . PHE A 1 80 ? -3.031 -8.422 4.066 1 97.56 80 PHE A O 1
ATOM 612 N N . GLU A 1 81 ? -3.068 -6.824 5.598 1 95.19 81 GLU A N 1
ATOM 613 C CA . GLU A 1 81 ? -3.867 -7.633 6.516 1 95.19 81 GLU A CA 1
ATOM 614 C C . GLU A 1 81 ? -5.312 -7.148 6.559 1 95.19 81 GLU A C 1
ATOM 616 O O . GLU A 1 81 ? -5.574 -5.977 6.844 1 95.19 81 GLU A O 1
ATOM 621 N N . VAL A 1 82 ? -6.207 -8.008 6.211 1 93.44 82 VAL A N 1
ATOM 622 C CA . VAL A 1 82 ? -7.629 -7.684 6.305 1 93.44 82 VAL A CA 1
ATOM 623 C C . VAL A 1 82 ? -8.039 -7.594 7.773 1 93.44 82 VAL A C 1
ATOM 625 O O . VAL A 1 82 ? -7.82 -8.531 8.547 1 93.44 82 VAL A O 1
ATOM 628 N N . GLN A 1 83 ? -8.578 -6.5 8.055 1 84.19 83 GLN A N 1
ATOM 629 C CA . GLN A 1 83 ? -8.93 -6.285 9.453 1 84.19 83 GLN A CA 1
ATOM 630 C C . GLN A 1 83 ? -10.367 -6.719 9.734 1 84.19 83 GLN A C 1
ATOM 632 O O . GLN A 1 83 ? -11.172 -6.844 8.812 1 84.19 83 GLN A O 1
ATOM 637 N N . ASN A 1 84 ? -10.75 -7.016 10.961 1 79.31 84 ASN A N 1
ATOM 638 C CA . ASN A 1 84 ? -12.078 -7.18 11.539 1 79.31 84 ASN A CA 1
ATOM 639 C C . ASN A 1 84 ? -12.664 -8.547 11.211 1 79.31 84 ASN A C 1
ATOM 641 O O . ASN A 1 84 ? -13.883 -8.734 11.281 1 79.31 84 ASN A O 1
ATOM 645 N N . GLY A 1 85 ? -11.852 -9.477 10.758 1 80.56 85 GLY A N 1
ATOM 646 C CA . GLY A 1 85 ? -12.312 -10.844 10.609 1 80.56 85 GLY A CA 1
ATOM 647 C C . GLY A 1 85 ? -13.297 -11.016 9.461 1 80.56 85 GLY A C 1
ATOM 648 O O . GLY A 1 85 ? -14.172 -11.891 9.516 1 80.56 85 GLY A O 1
ATOM 649 N N . LYS A 1 86 ? -13.234 -10.188 8.484 1 87.12 86 LYS A N 1
ATOM 650 C CA . LYS A 1 86 ? -14.172 -10.227 7.371 1 87.12 86 LYS A CA 1
ATOM 651 C C . LYS A 1 86 ? -13.867 -11.383 6.43 1 87.12 86 LYS A C 1
ATOM 653 O O . LYS A 1 86 ? -14.703 -11.758 5.602 1 87.12 86 LYS A O 1
ATOM 658 N N . VAL A 1 87 ? -12.703 -11.945 6.609 1 93.12 87 VAL A N 1
ATOM 659 C CA . VAL A 1 87 ? -12.289 -13.07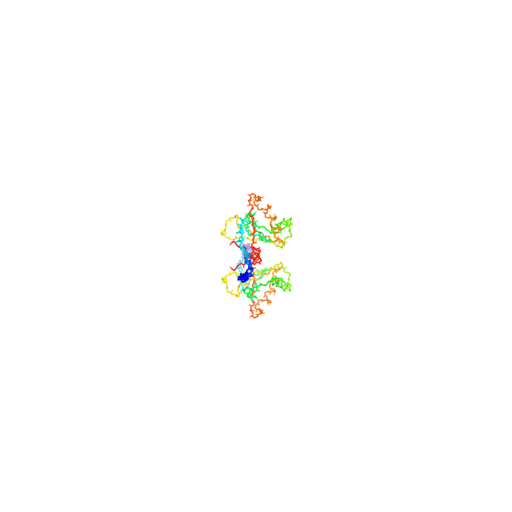 5.777 1 93.12 87 VAL A CA 1
ATOM 660 C C . VAL A 1 87 ? -11.766 -14.203 6.656 1 93.12 87 VAL A C 1
ATOM 662 O O . VAL A 1 87 ? -11.398 -13.977 7.812 1 93.12 87 VAL A O 1
ATOM 665 N N . PRO A 1 88 ? -11.797 -15.445 6.035 1 95.25 88 PRO A N 1
ATOM 666 C CA . PRO A 1 88 ? -11.203 -16.547 6.793 1 95.25 88 PRO A CA 1
ATOM 667 C C . PRO A 1 88 ? -9.742 -16.312 7.148 1 95.25 88 PRO A C 1
ATOM 669 O O . PRO A 1 88 ? -9.031 -15.609 6.418 1 95.25 88 PRO A O 1
ATOM 672 N N . PRO A 1 89 ? -9.297 -16.859 8.281 1 95.31 89 PRO A N 1
ATOM 673 C CA . PRO A 1 89 ? -7.918 -16.656 8.75 1 95.31 89 PRO A CA 1
ATOM 674 C C . PRO A 1 89 ? -6.879 -16.969 7.676 1 95.31 89 PRO A C 1
ATOM 676 O O . PRO A 1 89 ? -5.816 -16.344 7.637 1 95.31 89 PRO A O 1
ATOM 679 N N . GLU A 1 90 ? -7.199 -17.906 6.84 1 96.25 90 GLU A N 1
ATOM 680 C CA . GLU A 1 90 ? -6.25 -18.328 5.816 1 96.25 90 GLU A CA 1
ATOM 681 C C . GLU A 1 90 ? -6.086 -17.266 4.738 1 96.25 90 GLU A C 1
ATOM 683 O O . GLU A 1 90 ? -5.141 -17.312 3.945 1 96.25 90 GLU A O 1
ATOM 688 N N . GLU A 1 91 ? -6.98 -16.297 4.703 1 96.44 91 GLU A N 1
ATOM 689 C CA . GLU A 1 91 ? -6.973 -15.25 3.684 1 96.44 91 GLU A CA 1
ATOM 690 C C . GLU A 1 91 ? -6.715 -13.883 4.301 1 96.44 91 GLU A C 1
ATOM 692 O O . GLU A 1 91 ? -6.684 -12.867 3.592 1 96.44 91 GLU A O 1
ATOM 697 N N . ALA A 1 92 ? -6.449 -13.844 5.574 1 96.56 92 ALA A N 1
ATOM 698 C CA . ALA A 1 92 ? -6.445 -12.586 6.32 1 96.56 92 ALA A CA 1
ATOM 699 C C . ALA A 1 92 ? -5.16 -11.805 6.062 1 96.56 92 ALA A C 1
ATOM 701 O O . ALA A 1 92 ? -5.164 -10.57 6.082 1 96.56 92 ALA A O 1
ATOM 702 N N . VAL A 1 93 ? -4.059 -12.523 5.941 1 97.19 93 VAL A N 1
ATOM 703 C CA . VAL A 1 93 ? -2.783 -11.891 5.617 1 97.19 93 VAL A CA 1
ATOM 704 C C . VAL A 1 93 ? -2.434 -12.148 4.156 1 97.19 93 VAL A C 1
ATOM 706 O O . VAL A 1 93 ? -2.285 -13.297 3.74 1 97.19 93 VAL A O 1
ATOM 709 N N . ARG A 1 94 ? -2.383 -11.055 3.398 1 98.19 94 ARG A N 1
ATOM 710 C CA . ARG A 1 94 ? -2.119 -11.102 1.963 1 98.19 94 ARG A CA 1
ATOM 711 C C . ARG A 1 94 ? -0.758 -10.492 1.638 1 98.19 94 ARG A C 1
ATOM 713 O O . ARG A 1 94 ? -0.519 -9.312 1.905 1 98.19 94 ARG A O 1
ATOM 720 N N . ILE A 1 95 ? 0.112 -11.281 1.111 1 98.69 95 ILE A N 1
ATOM 721 C CA . ILE A 1 95 ? 1.454 -10.836 0.752 1 98.69 95 ILE A CA 1
ATOM 722 C C . ILE A 1 95 ? 1.578 -10.75 -0.768 1 98.69 95 ILE A C 1
ATOM 724 O O . ILE A 1 95 ? 1.338 -11.727 -1.476 1 98.69 95 ILE A O 1
ATOM 728 N N . PHE A 1 96 ? 1.919 -9.602 -1.202 1 98.88 96 PHE A N 1
ATOM 729 C CA . PHE A 1 96 ? 2.068 -9.344 -2.631 1 98.88 96 PHE A CA 1
ATOM 730 C C . PHE A 1 96 ? 3.533 -9.141 -2.994 1 98.88 96 PHE A C 1
ATOM 732 O O . PHE A 1 96 ? 4.25 -8.398 -2.316 1 98.88 96 PHE A O 1
ATOM 739 N N . VAL A 1 97 ? 3.928 -9.773 -4.078 1 98.88 97 VAL A N 1
ATOM 740 C CA . VAL A 1 97 ? 5.285 -9.594 -4.582 1 98.88 97 VAL A CA 1
ATOM 741 C C . VAL A 1 97 ? 5.246 -9.273 -6.074 1 98.88 97 VAL A C 1
ATOM 743 O O . VAL A 1 97 ? 4.695 -10.047 -6.867 1 98.88 97 VAL A O 1
ATOM 746 N N . LYS A 1 98 ? 5.801 -8.18 -6.387 1 98.81 98 LYS A N 1
ATOM 747 C CA . LYS A 1 98 ? 5.98 -7.816 -7.789 1 98.81 98 LYS A CA 1
ATOM 748 C C . LYS A 1 98 ? 7.402 -8.109 -8.258 1 98.81 98 LYS A C 1
ATOM 750 O O . LYS A 1 98 ? 8.367 -7.625 -7.664 1 98.81 98 LYS A O 1
ATOM 755 N N . PHE A 1 99 ? 7.445 -8.805 -9.344 1 98.88 99 PHE A N 1
ATOM 756 C CA . PHE A 1 99 ? 8.727 -9.148 -9.945 1 98.88 99 PHE A CA 1
ATOM 757 C C . PHE A 1 99 ? 8.984 -8.289 -11.18 1 98.88 99 PHE A C 1
ATOM 759 O O . PHE A 1 99 ? 8.07 -7.656 -11.711 1 98.88 99 PHE A O 1
ATOM 766 N N . GLY A 1 100 ? 10.273 -8.375 -11.594 1 98.44 100 GLY A N 1
ATOM 767 C CA . GLY A 1 100 ? 10.672 -7.676 -12.805 1 98.44 100 GLY A CA 1
ATOM 768 C C . GLY A 1 100 ? 10.109 -8.312 -14.062 1 98.44 100 GLY A C 1
ATOM 769 O O . GLY A 1 100 ? 10.102 -7.684 -15.125 1 98.44 100 GLY A O 1
ATOM 770 N N . SER A 1 101 ? 9.633 -9.57 -13.945 1 98.44 101 SER A N 1
ATOM 771 C CA . SER A 1 101 ? 9.117 -10.266 -15.125 1 98.44 101 SER A CA 1
ATOM 772 C C . SER A 1 101 ? 8.039 -11.273 -14.742 1 98.44 101 SER A C 1
ATOM 774 O O . SER A 1 101 ? 8.008 -11.766 -13.617 1 98.44 101 SER A O 1
ATOM 776 N N . ARG A 1 102 ? 7.227 -11.594 -15.742 1 98.31 102 ARG A N 1
ATOM 777 C CA . ARG A 1 102 ? 6.207 -12.617 -15.555 1 98.31 102 ARG A CA 1
ATOM 778 C C . ARG A 1 102 ? 6.84 -13.992 -15.352 1 98.31 102 ARG A C 1
ATOM 780 O O . ARG A 1 102 ? 6.312 -14.812 -14.602 1 98.31 102 ARG A O 1
ATOM 787 N N . ALA A 1 103 ? 7.875 -14.211 -16.016 1 98.62 103 ALA A N 1
ATOM 788 C CA . ALA A 1 103 ? 8.57 -15.484 -15.891 1 98.62 103 ALA A CA 1
ATOM 789 C C . ALA A 1 103 ? 9.039 -15.727 -14.461 1 98.62 103 ALA A C 1
ATOM 791 O O . ALA A 1 103 ? 8.922 -16.844 -13.938 1 98.62 103 ALA A O 1
ATOM 792 N N . SER A 1 104 ? 9.547 -14.727 -13.828 1 98.81 104 SER A N 1
ATOM 793 C CA . SER A 1 104 ? 9.969 -14.828 -12.438 1 98.81 104 SER A CA 1
ATOM 794 C C . SER A 1 104 ? 8.797 -15.156 -11.523 1 98.81 104 SER A C 1
ATOM 796 O O . SER A 1 104 ? 8.914 -16 -10.633 1 98.81 104 SER A O 1
ATOM 798 N N . ALA A 1 105 ? 7.738 -14.492 -11.773 1 98.81 105 ALA A N 1
ATOM 799 C CA . ALA A 1 105 ? 6.531 -14.734 -10.992 1 98.81 105 ALA A CA 1
ATOM 800 C C . ALA A 1 105 ? 6.059 -16.172 -11.148 1 98.81 105 ALA A C 1
ATOM 802 O O . ALA A 1 105 ? 5.656 -16.812 -10.172 1 98.81 105 ALA A O 1
ATOM 803 N N . GLU A 1 106 ? 6.078 -16.672 -12.305 1 98.38 106 GLU A N 1
ATOM 804 C CA . GLU A 1 106 ? 5.684 -18.047 -12.57 1 98.38 106 GLU A CA 1
ATOM 805 C C . GLU A 1 106 ? 6.566 -19.031 -11.805 1 98.38 106 GLU A C 1
ATOM 807 O O . GLU A 1 106 ? 6.066 -19.984 -11.211 1 98.38 106 GLU A O 1
ATOM 812 N N . ARG A 1 107 ? 7.859 -18.812 -11.828 1 98.44 107 ARG A N 1
ATOM 813 C CA . ARG A 1 107 ? 8.781 -19.672 -11.094 1 98.44 107 ARG A CA 1
ATOM 814 C C . ARG A 1 107 ? 8.477 -19.656 -9.594 1 98.44 107 ARG A C 1
ATOM 816 O O . ARG A 1 107 ? 8.492 -20.703 -8.945 1 98.44 107 ARG A O 1
ATOM 823 N N . ALA A 1 108 ? 8.219 -18.5 -9.133 1 98.69 108 ALA A N 1
ATOM 824 C CA . ALA A 1 108 ? 7.891 -18.359 -7.715 1 98.69 108 ALA A CA 1
ATOM 825 C C . ALA A 1 108 ? 6.641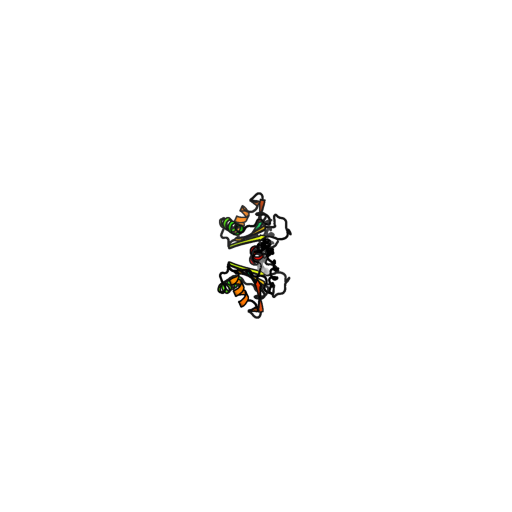 -19.156 -7.359 1 98.69 108 ALA A C 1
ATOM 827 O O . ALA A 1 108 ? 6.625 -19.891 -6.371 1 98.69 108 ALA A O 1
ATOM 828 N N . LEU A 1 109 ? 5.613 -19.047 -8.148 1 98.19 109 LEU A N 1
ATOM 829 C CA . LEU A 1 109 ? 4.355 -19.719 -7.879 1 98.19 109 LEU A CA 1
ATOM 830 C C . LEU A 1 109 ? 4.535 -21.234 -7.934 1 98.19 109 LEU A C 1
ATOM 832 O O . LEU A 1 109 ? 3.945 -21.969 -7.133 1 98.19 109 LEU A O 1
ATOM 836 N N . LYS A 1 110 ? 5.277 -21.641 -8.852 1 97.19 110 LYS A N 1
ATOM 837 C CA . LYS A 1 110 ? 5.539 -23.078 -8.984 1 97.19 110 LYS A CA 1
ATOM 838 C C . LYS A 1 110 ? 6.176 -23.641 -7.711 1 97.19 110 LYS A C 1
ATOM 840 O O . LYS A 1 110 ? 5.887 -24.766 -7.309 1 97.19 110 LYS A O 1
ATOM 845 N N . ASP A 1 111 ? 6.934 -22.859 -7.129 1 97.62 111 ASP A N 1
ATOM 846 C CA . ASP A 1 111 ? 7.664 -23.312 -5.953 1 97.62 111 ASP A CA 1
ATOM 847 C C . ASP A 1 111 ? 6.855 -23.078 -4.676 1 97.62 111 ASP A C 1
ATOM 849 O O . ASP A 1 111 ? 6.824 -23.938 -3.791 1 97.62 111 ASP A O 1
ATOM 853 N N . LEU A 1 112 ? 6.195 -21.938 -4.562 1 97.44 112 LEU A N 1
ATOM 854 C CA . LEU A 1 112 ? 5.637 -21.484 -3.293 1 97.44 112 LEU A CA 1
ATOM 855 C C . LEU A 1 112 ? 4.215 -22 -3.111 1 97.44 112 LEU A C 1
ATOM 857 O O . LEU A 1 112 ? 3.787 -22.281 -1.987 1 97.44 112 LEU A O 1
ATOM 861 N N . ASP A 1 113 ? 3.529 -22.047 -4.152 1 97.62 113 ASP A N 1
ATOM 862 C CA . ASP A 1 113 ? 2.131 -22.453 -4.059 1 97.62 113 ASP A CA 1
ATOM 863 C C . ASP A 1 113 ? 2.01 -23.891 -3.568 1 97.62 113 ASP A C 1
ATOM 865 O O . ASP A 1 113 ? 2.625 -24.797 -4.133 1 97.62 113 ASP A O 1
ATOM 869 N N . GLY A 1 114 ? 1.226 -24.094 -2.533 1 97.12 114 GLY A N 1
ATOM 870 C CA . GLY A 1 114 ? 0.956 -25.422 -2.018 1 97.12 114 GLY A CA 1
ATOM 871 C C . GLY A 1 114 ? 2.01 -25.906 -1.041 1 97.12 114 GLY A C 1
ATOM 872 O O . GLY A 1 114 ? 1.863 -26.969 -0.441 1 97.12 114 GLY A O 1
ATOM 873 N N . ARG A 1 115 ? 2.986 -25.188 -0.87 1 96.12 115 ARG A N 1
ATOM 874 C CA . ARG A 1 115 ? 4.031 -25.562 0.079 1 96.12 115 ARG A CA 1
ATOM 875 C C . ARG A 1 115 ? 3.557 -25.375 1.516 1 96.12 115 ARG A C 1
ATOM 877 O O . ARG A 1 115 ? 2.646 -24.578 1.776 1 96.12 115 ARG A O 1
ATOM 884 N N . PHE A 1 116 ? 4.234 -26.094 2.381 1 95.44 116 PHE A N 1
ATOM 885 C CA . PHE A 1 116 ? 3.9 -25.953 3.791 1 95.44 116 PHE A CA 1
ATOM 886 C C . PHE A 1 116 ? 4.895 -25.031 4.488 1 95.44 116 PHE A C 1
ATOM 888 O O . PHE A 1 116 ? 6.098 -25.094 4.223 1 95.44 116 PHE A O 1
ATOM 895 N N . PHE A 1 117 ? 4.301 -24.156 5.402 1 92.19 117 PHE A N 1
ATOM 896 C CA . PHE A 1 117 ? 5.078 -23.188 6.184 1 92.19 117 PHE A CA 1
ATOM 897 C C . PHE A 1 117 ? 4.473 -23 7.57 1 92.19 117 PHE A C 1
ATOM 899 O O . PHE A 1 117 ? 3.354 -22.516 7.703 1 92.19 117 PHE A O 1
ATOM 906 N N . GLY A 1 118 ? 5.227 -23.406 8.586 1 92.38 118 GLY A N 1
ATOM 907 C CA . GLY A 1 118 ? 4.715 -23.297 9.945 1 92.38 118 GLY A CA 1
ATOM 908 C C . GLY A 1 118 ? 3.447 -24.109 10.156 1 92.38 118 GLY A C 1
ATOM 909 O O . GLY A 1 118 ? 2.529 -23.656 10.852 1 92.38 118 GLY A O 1
ATOM 910 N N . GLY A 1 119 ? 3.324 -25.125 9.43 1 95.12 119 GLY A N 1
ATOM 911 C CA . GLY A 1 119 ? 2.156 -25.969 9.562 1 95.12 119 GLY A CA 1
ATOM 912 C C . GLY A 1 119 ? 0.988 -25.531 8.703 1 95.12 119 GLY A C 1
ATOM 913 O O . GLY A 1 119 ? -0.087 -26.125 8.742 1 95.12 119 GLY A O 1
ATOM 914 N N . ARG A 1 120 ? 1.147 -24.516 7.926 1 95.44 120 ARG A N 1
ATOM 915 C CA . ARG A 1 120 ? 0.119 -23.984 7.027 1 95.44 120 ARG A CA 1
ATOM 916 C C . ARG A 1 120 ? 0.473 -24.266 5.57 1 95.44 120 ARG A C 1
ATOM 918 O O . ARG A 1 120 ? 1.648 -24.25 5.199 1 95.44 120 ARG A O 1
ATOM 925 N N . GLN A 1 121 ? -0.56 -24.453 4.828 1 97.5 121 GLN A N 1
ATOM 926 C CA . GLN A 1 121 ? -0.319 -24.594 3.396 1 97.5 121 GLN A CA 1
ATOM 927 C C . GLN A 1 121 ? -0.458 -23.25 2.682 1 97.5 121 GLN A C 1
ATOM 929 O O . GLN A 1 121 ? -1.537 -22.656 2.674 1 97.5 121 GLN A O 1
ATOM 934 N N . VAL A 1 122 ? 0.576 -22.891 2.047 1 97.81 122 VAL A N 1
ATOM 935 C CA . VAL A 1 122 ? 0.611 -21.609 1.351 1 97.81 122 VAL A CA 1
ATOM 936 C C . VAL A 1 122 ? -0.244 -21.688 0.088 1 97.81 122 VAL A C 1
ATOM 938 O O . VAL A 1 122 ? -0.199 -22.672 -0.644 1 97.81 122 VAL A O 1
ATOM 941 N N . HIS A 1 123 ? -1.024 -20.641 -0.095 1 98.19 123 HIS A N 1
ATOM 942 C CA . HIS A 1 123 ? -1.767 -20.469 -1.339 1 98.19 123 HIS A CA 1
ATOM 943 C C . HIS A 1 123 ? -1.171 -19.359 -2.186 1 98.19 123 HIS A C 1
ATOM 945 O O . HIS A 1 123 ? -1.022 -18.234 -1.713 1 98.19 123 HIS A O 1
ATOM 951 N N . GLY A 1 124 ? -0.795 -19.656 -3.354 1 98.44 124 GLY A N 1
ATOM 952 C CA . GLY A 1 124 ? -0.239 -18.688 -4.277 1 98.44 124 GLY A CA 1
ATOM 953 C C . GLY A 1 124 ? -1.044 -18.547 -5.555 1 98.44 124 GLY A C 1
ATOM 954 O O . GLY A 1 124 ? -1.546 -19.547 -6.09 1 98.44 124 GLY A O 1
ATOM 955 N N . GLN A 1 125 ? -1.155 -17.328 -6.066 1 98.38 125 GLN A N 1
ATOM 956 C CA . GLN A 1 125 ? -1.783 -17.062 -7.355 1 98.38 125 GLN A CA 1
ATOM 957 C C . GLN A 1 125 ? -1.25 -15.781 -7.973 1 98.38 125 GLN A C 1
ATOM 959 O O . GLN A 1 125 ? -0.619 -14.969 -7.289 1 98.38 125 GLN A O 1
ATOM 964 N N . PHE A 1 126 ? -1.508 -15.602 -9.258 1 98.75 126 PHE A N 1
ATOM 965 C CA . PHE A 1 126 ? -1.2 -14.312 -9.875 1 98.75 126 PHE A CA 1
ATOM 966 C C . PHE A 1 126 ? -2.152 -13.234 -9.375 1 98.75 126 PHE A C 1
ATOM 968 O O . PHE A 1 126 ? -3.264 -13.531 -8.93 1 98.75 126 PHE A O 1
ATOM 975 N N . PHE A 1 127 ? -1.698 -12.008 -9.406 1 98.5 127 PHE A N 1
ATOM 976 C CA . PHE A 1 127 ? -2.498 -10.852 -9.039 1 98.5 127 PHE A CA 1
ATOM 977 C C . PHE A 1 127 ? -2.385 -9.758 -10.102 1 98.5 127 PHE A C 1
ATOM 979 O O . PHE A 1 127 ? -1.315 -9.555 -10.68 1 98.5 127 PHE A O 1
ATOM 986 N N . ASP A 1 128 ? -3.438 -9.078 -10.32 1 97.62 128 ASP A N 1
ATOM 987 C CA . ASP A 1 128 ? -3.496 -8.047 -11.352 1 97.62 128 ASP A CA 1
ATOM 988 C C . ASP A 1 128 ? -2.506 -6.922 -11.062 1 97.62 128 ASP A C 1
ATOM 990 O O . ASP A 1 128 ? -2.527 -6.33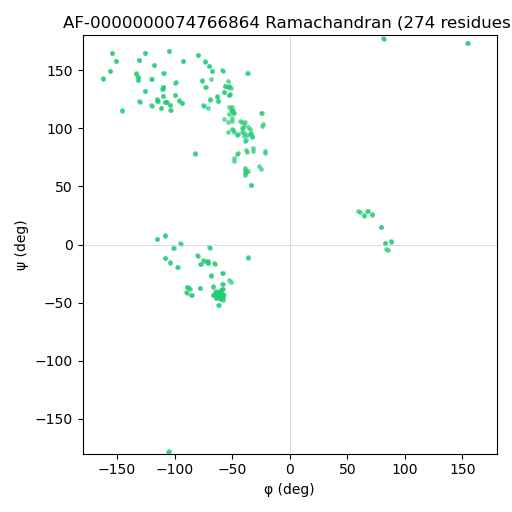2 -9.984 1 97.62 128 ASP A O 1
ATOM 994 N N . GLU A 1 129 ? -1.621 -6.668 -12.016 1 97.88 129 GLU A N 1
ATOM 995 C CA . GLU A 1 129 ? -0.561 -5.68 -11.844 1 97.88 129 GLU A CA 1
ATOM 996 C C . GLU A 1 129 ? -1.138 -4.285 -11.617 1 97.88 129 GLU A C 1
ATOM 998 O O . GLU A 1 129 ? -0.628 -3.52 -10.797 1 97.88 129 GLU A O 1
ATOM 1003 N N . LYS A 1 130 ? -2.168 -3.936 -12.352 1 94.31 130 LYS A N 1
ATOM 1004 C CA . LYS A 1 130 ? -2.762 -2.607 -12.227 1 94.31 130 LYS A CA 1
ATOM 1005 C C . LYS A 1 130 ? -3.367 -2.404 -10.836 1 94.31 130 LYS A C 1
ATOM 1007 O O . LYS A 1 130 ? -3.217 -1.339 -10.242 1 94.31 130 LYS A O 1
ATOM 1012 N N . ARG A 1 131 ? -4.066 -3.424 -10.352 1 95 131 ARG A N 1
ATOM 1013 C CA . ARG A 1 131 ? -4.625 -3.373 -9 1 95 131 ARG A CA 1
ATOM 1014 C C . ARG A 1 131 ? -3.523 -3.203 -7.961 1 95 131 ARG A C 1
ATOM 1016 O O . ARG A 1 131 ? -3.682 -2.447 -7 1 95 131 ARG A O 1
ATOM 1023 N N . PHE A 1 132 ? -2.436 -3.867 -8.172 1 97.62 132 PHE A N 1
ATOM 1024 C CA . PHE A 1 132 ? -1.292 -3.779 -7.27 1 97.62 132 PHE A CA 1
ATOM 1025 C C . PHE A 1 132 ? -0.718 -2.367 -7.262 1 97.62 132 PHE A C 1
ATOM 1027 O O . PHE A 1 132 ? -0.508 -1.785 -6.195 1 97.62 132 PHE A O 1
ATOM 1034 N N . ASP A 1 133 ? -0.562 -1.843 -8.445 1 94.69 133 ASP A N 1
ATOM 1035 C CA . ASP A 1 133 ? 0.068 -0.533 -8.57 1 94.69 133 ASP A CA 1
ATOM 1036 C C . ASP A 1 133 ? -0.829 0.565 -8 1 94.69 133 ASP A C 1
ATOM 1038 O O . ASP A 1 133 ? -0.337 1.576 -7.5 1 94.69 133 ASP A O 1
ATOM 1042 N N . SER A 1 134 ? -2.141 0.261 -8.039 1 92.38 134 SER A N 1
ATOM 1043 C CA . SER A 1 134 ? -3.092 1.239 -7.52 1 92.38 134 SER A CA 1
ATOM 1044 C C . SER A 1 134 ? -3.445 0.947 -6.066 1 92.38 134 SER A C 1
ATOM 1046 O O . SER A 1 134 ? -4.324 1.597 -5.492 1 92.38 134 SER A O 1
ATOM 1048 N N . LEU A 1 135 ? -2.857 -0.1 -5.477 1 96.19 135 LEU A N 1
ATOM 1049 C CA . LEU A 1 135 ? -2.988 -0.475 -4.074 1 96.19 135 LEU A CA 1
ATOM 1050 C C . LEU A 1 135 ? -4.406 -0.941 -3.766 1 96.19 135 LEU A C 1
ATOM 1052 O O . LEU A 1 135 ? -4.93 -0.675 -2.682 1 96.19 135 LEU A O 1
ATOM 1056 N N . GLN A 1 136 ? -5.066 -1.506 -4.82 1 93.62 136 GLN A N 1
ATOM 1057 C CA . GLN A 1 136 ? -6.328 -2.203 -4.605 1 93.62 136 GLN A CA 1
ATOM 1058 C C . GLN A 1 136 ? -6.094 -3.633 -4.129 1 93.62 136 GLN A C 1
ATOM 1060 O O . GLN A 1 136 ? -6.262 -4.586 -4.895 1 93.62 136 GLN A O 1
ATOM 1065 N N . LEU A 1 137 ? -5.77 -3.789 -2.848 1 96.75 137 LEU A N 1
ATOM 1066 C CA . LEU A 1 137 ? -5.184 -5.016 -2.316 1 96.75 137 LEU A CA 1
ATOM 1067 C C . LEU A 1 137 ? -6.223 -5.82 -1.539 1 96.75 137 LEU A C 1
ATOM 1069 O O . LEU A 1 137 ? -5.992 -6.984 -1.214 1 96.75 137 LEU A O 1
ATOM 1073 N N . ALA A 1 138 ? -7.281 -5.188 -1.217 1 91.56 138 ALA A N 1
ATOM 1074 C CA . ALA A 1 138 ? -8.344 -5.852 -0.461 1 91.56 138 ALA A CA 1
ATOM 1075 C C . ALA A 1 138 ? -9.016 -6.934 -1.299 1 91.56 138 ALA A C 1
ATOM 1077 O O . ALA A 1 138 ? -9.023 -6.859 -2.529 1 91.56 138 ALA A O 1
ATOM 1078 N N . PRO A 1 139 ? -9.477 -7.945 -0.642 1 90.56 139 PRO A N 1
ATOM 1079 C CA . PRO A 1 139 ? -10.164 -8.992 -1.398 1 90.56 139 PRO A CA 1
ATOM 1080 C C . PRO A 1 139 ? -11.438 -8.5 -2.076 1 90.56 139 PRO A C 1
ATOM 1082 O O . PRO A 1 139 ? -12.047 -7.531 -1.613 1 90.56 139 PRO A O 1
ATOM 1085 N N . MET B 1 1 ? 3.1 27.391 108.25 1 34.16 1 MET B N 1
ATOM 1086 C CA . MET B 1 1 ? 2.34 27.547 107 1 34.16 1 MET B CA 1
ATOM 1087 C C . MET B 1 1 ? 2.549 26.344 106.125 1 34.16 1 MET B C 1
ATOM 1089 O O . MET B 1 1 ? 3.66 25.812 106 1 34.16 1 MET B O 1
ATOM 1093 N N . PRO B 1 2 ? 1.491 25.609 105.562 1 44.81 2 PRO B N 1
ATOM 1094 C CA . PRO B 1 2 ? 1.471 24.297 104.938 1 44.81 2 PRO B CA 1
ATOM 1095 C C . PRO B 1 2 ? 2.234 24.25 103.562 1 44.81 2 PRO B C 1
ATOM 1097 O O . PRO B 1 2 ? 2.428 25.297 102.938 1 44.81 2 PRO B O 1
ATOM 1100 N N . PRO B 1 3 ? 2.957 23.141 103.25 1 45.72 3 PRO B N 1
ATOM 1101 C CA . PRO B 1 3 ? 3.854 23.016 102.125 1 45.72 3 PRO B CA 1
ATOM 1102 C C . PRO B 1 3 ? 3.148 23.297 100.812 1 45.72 3 PRO B C 1
ATOM 1104 O O . PRO B 1 3 ? 1.959 23 100.625 1 45.72 3 PRO B O 1
ATOM 1107 N N . THR B 1 4 ? 3.369 24.406 100.125 1 46.19 4 THR B N 1
ATOM 1108 C CA . THR B 1 4 ? 2.707 24.812 98.875 1 46.19 4 THR B CA 1
ATOM 1109 C C . THR B 1 4 ? 2.725 23.688 97.875 1 46.19 4 THR B C 1
ATOM 1111 O O . THR B 1 4 ? 3.746 23.031 97.688 1 46.19 4 THR B O 1
ATOM 1114 N N . PRO B 1 5 ? 1.615 23.094 97.5 1 42.09 5 PRO B N 1
ATOM 1115 C CA . PRO B 1 5 ? 1.461 21.906 96.625 1 42.09 5 PRO B CA 1
ATOM 1116 C C . PRO B 1 5 ? 2.189 22.031 95.312 1 42.09 5 PRO B C 1
ATOM 1118 O O . PRO B 1 5 ? 2.414 23.141 94.812 1 42.09 5 PRO B O 1
ATOM 1121 N N . SER B 1 6 ? 3.018 21 94.938 1 42.53 6 SER B N 1
ATOM 1122 C CA . SER B 1 6 ? 3.873 20.766 93.75 1 42.53 6 SER B CA 1
ATOM 1123 C C . SER B 1 6 ? 3.088 20.906 92.438 1 42.53 6 SER B C 1
ATOM 1125 O O . SER B 1 6 ? 1.971 20.406 92.312 1 42.53 6 SER B O 1
ATOM 1127 N N . ALA B 1 7 ? 3.285 22.047 91.688 1 44 7 ALA B N 1
ATOM 1128 C CA . ALA B 1 7 ? 2.615 22.438 90.5 1 44 7 ALA B CA 1
ATOM 1129 C C . ALA B 1 7 ? 2.594 21.297 89.438 1 44 7 ALA B C 1
ATOM 1131 O O . ALA B 1 7 ? 3.582 20.578 89.312 1 44 7 ALA B O 1
ATOM 1132 N N . PRO B 1 8 ? 1.434 20.75 89.062 1 37.72 8 PRO B N 1
ATOM 1133 C CA . PRO B 1 8 ? 1.275 19.562 88.188 1 37.72 8 PRO B CA 1
ATOM 1134 C C . PRO B 1 8 ? 2.012 19.672 86.875 1 37.72 8 PRO B C 1
ATOM 1136 O O . PRO B 1 8 ? 2.205 20.766 86.375 1 37.72 8 PRO B O 1
ATOM 1139 N N . ALA B 1 9 ? 2.832 18.672 86.5 1 38.62 9 ALA B N 1
ATOM 1140 C CA . ALA B 1 9 ? 3.695 18.469 85.312 1 38.62 9 ALA B CA 1
ATOM 1141 C C . ALA B 1 9 ? 2.912 18.625 84 1 38.62 9 ALA B C 1
ATOM 1143 O O . ALA B 1 9 ? 1.796 18.125 83.875 1 38.62 9 ALA B O 1
ATOM 1144 N N . GLN B 1 10 ? 2.967 19.859 83.375 1 38.25 10 GLN B N 1
ATOM 1145 C CA . GLN B 1 10 ? 2.289 20.141 82.125 1 38.25 10 GLN B CA 1
ATOM 1146 C C . GLN B 1 10 ? 2.584 19.062 81.125 1 38.25 10 GLN B C 1
ATOM 1148 O O . GLN B 1 10 ? 3.73 18.625 80.938 1 38.25 10 GLN B O 1
ATOM 1153 N N . PRO B 1 11 ? 1.631 18.234 80.688 1 38.06 11 PRO B N 1
ATOM 1154 C CA . PRO B 1 11 ? 1.821 17.125 79.75 1 38.06 11 PRO B CA 1
ATOM 1155 C C . PRO B 1 11 ? 2.484 17.562 78.5 1 38.06 11 PRO B C 1
ATOM 1157 O O . PRO B 1 11 ? 2.4 18.734 78.062 1 38.06 11 PRO B O 1
ATOM 1160 N N . PRO B 1 12 ? 3.4 16.766 77.938 1 33.41 12 PRO B N 1
ATOM 1161 C CA . PRO B 1 12 ? 4.223 17 76.75 1 33.41 12 PRO B CA 1
ATOM 1162 C C . PRO B 1 12 ? 3.393 17.422 75.562 1 33.41 12 PRO B C 1
ATOM 1164 O O . PRO B 1 12 ? 2.205 17.094 75.438 1 33.41 12 PRO B O 1
ATOM 1167 N N . ALA B 1 13 ? 3.805 18.453 74.812 1 35.31 13 ALA B N 1
ATOM 1168 C CA . ALA B 1 13 ? 3.355 19.078 73.562 1 35.31 13 ALA B CA 1
ATOM 1169 C C . ALA B 1 13 ? 3.125 18.031 72.5 1 35.31 13 ALA B C 1
ATOM 1171 O O . ALA B 1 13 ? 3.971 17.172 72.25 1 35.31 13 ALA B O 1
ATOM 1172 N N . GLN B 1 14 ? 1.864 17.531 72.25 1 33.81 14 GLN B N 1
ATOM 1173 C CA . GLN B 1 14 ? 1.45 16.672 71.125 1 33.81 14 GLN B CA 1
ATOM 1174 C C . GLN B 1 14 ? 1.982 17.172 69.812 1 33.81 14 GLN B C 1
ATOM 1176 O O . GLN B 1 14 ? 1.816 18.344 69.5 1 33.81 14 GLN B O 1
ATOM 1181 N N . GLY B 1 15 ? 3.115 16.672 69.375 1 32.5 15 GLY B N 1
ATOM 1182 C CA . GLY B 1 15 ? 3.703 16.859 68.062 1 32.5 15 GLY B CA 1
ATOM 1183 C C . GLY B 1 15 ? 2.678 16.859 66.938 1 32.5 15 GLY B C 1
ATOM 1184 O O . GLY B 1 15 ? 1.756 16.047 66.938 1 32.5 15 GLY B O 1
ATOM 1185 N N . HIS B 1 16 ? 2.32 18.031 66.312 1 33.47 16 HIS B N 1
ATOM 1186 C CA . HIS B 1 16 ? 1.525 18.297 65.125 1 33.47 16 HIS B CA 1
ATOM 1187 C C . HIS B 1 16 ? 1.923 17.375 64 1 33.47 16 HIS B C 1
ATOM 1189 O O . HIS B 1 16 ? 3.078 17.375 63.562 1 33.47 16 HIS B O 1
ATOM 1195 N N . GLN B 1 17 ? 1.521 16.109 63.938 1 33.91 17 GLN B N 1
ATOM 1196 C CA . GLN B 1 17 ? 1.634 15.32 62.719 1 33.91 17 GLN B CA 1
ATOM 1197 C C . GLN B 1 17 ? 1.085 16.078 61.531 1 33.91 17 GLN B C 1
ATOM 1199 O O . GLN B 1 17 ? -0.12 16.328 61.438 1 33.91 17 GLN B O 1
ATOM 1204 N N . GLN B 1 18 ? 1.813 17.094 61.031 1 33.5 18 GLN B N 1
ATOM 1205 C CA . GLN B 1 18 ? 1.465 17.672 59.719 1 33.5 18 GLN B CA 1
ATOM 1206 C C . GLN B 1 18 ? 1.051 16.578 58.75 1 33.5 18 GLN B C 1
ATOM 1208 O O . GLN B 1 18 ? 1.811 15.641 58.469 1 33.5 18 GLN B O 1
ATOM 1213 N N . ASN B 1 19 ? -0.249 16.312 58.594 1 34.47 19 ASN B N 1
ATOM 1214 C CA . ASN B 1 19 ? -0.877 15.547 57.531 1 34.47 19 ASN B CA 1
ATOM 1215 C C . ASN B 1 19 ? -0.201 15.797 56.188 1 34.47 19 ASN B C 1
ATOM 1217 O O . ASN B 1 19 ? -0.213 16.922 55.688 1 34.47 19 ASN B O 1
ATOM 1221 N N . GLN B 1 20 ? 0.973 15.156 55.906 1 38.38 20 GLN B N 1
ATOM 1222 C CA . GLN B 1 20 ? 1.413 15.078 54.531 1 38.38 20 GLN B CA 1
ATOM 1223 C C . GLN B 1 20 ? 0.231 14.859 53.594 1 38.38 20 GLN B C 1
ATOM 1225 O O . GLN B 1 20 ? -0.389 13.797 53.594 1 38.38 20 GLN B O 1
ATOM 1230 N N . LEU B 1 21 ? -0.696 15.828 53.562 1 35.53 21 LEU B N 1
ATOM 1231 C CA . LEU B 1 21 ? -1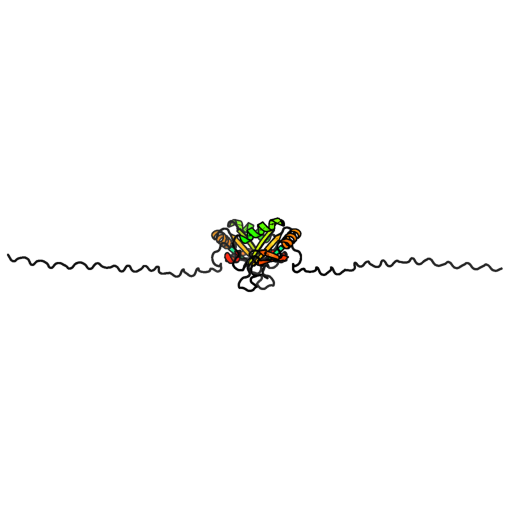.615 15.766 52.438 1 35.53 21 LEU B CA 1
ATOM 1232 C C . LEU B 1 21 ? -0.916 15.219 51.188 1 35.53 21 LEU B C 1
ATOM 1234 O O . LEU B 1 21 ? 0.133 15.727 50.781 1 35.53 21 LEU B O 1
ATOM 1238 N N . TYR B 1 22 ? -1.031 13.906 50.906 1 40.19 22 TYR B N 1
ATOM 1239 C CA . TYR B 1 22 ? -0.723 13.234 49.656 1 40.19 22 TYR B CA 1
ATOM 1240 C C . TYR B 1 22 ? -0.975 14.148 48.469 1 40.19 22 TYR B C 1
ATOM 1242 O O . TYR B 1 22 ? -2.092 14.641 48.281 1 40.19 22 TYR B O 1
ATOM 1250 N N . ASN B 1 23 ? -0.018 15.062 48.094 1 42.5 23 ASN B N 1
ATOM 1251 C CA . ASN B 1 23 ? -0.023 15.609 46.75 1 42.5 23 ASN B CA 1
ATOM 1252 C C . ASN B 1 23 ? -0.521 14.586 45.719 1 42.5 23 ASN B C 1
ATOM 1254 O O . ASN B 1 23 ? 0.229 13.703 45.312 1 42.5 23 ASN B O 1
ATOM 1258 N N . ARG B 1 24 ? -1.688 13.992 46 1 38.03 24 ARG B N 1
ATOM 1259 C CA . ARG B 1 24 ? -2.184 13.242 44.844 1 38.03 24 ARG B CA 1
ATOM 1260 C C . ARG B 1 24 ? -1.981 14.023 43.562 1 38.03 24 ARG B C 1
ATOM 1262 O O . ARG B 1 24 ? -2.434 15.164 43.438 1 38.03 24 ARG B O 1
ATOM 1269 N N . PRO B 1 25 ? -1.02 13.648 42.75 1 42.22 25 PRO B N 1
ATOM 1270 C CA . PRO B 1 25 ? -1.018 14.367 41.469 1 42.22 25 PRO B CA 1
ATOM 1271 C C . PRO B 1 25 ? -2.426 14.641 40.969 1 42.22 25 PRO B C 1
ATOM 1273 O O . PRO B 1 25 ? -3.266 13.742 40.938 1 42.22 25 PRO B O 1
ATOM 1276 N N . VAL B 1 26 ? -2.982 15.781 41.25 1 41.84 26 VAL B N 1
ATOM 1277 C CA . VAL B 1 26 ? -4.199 16.109 40.531 1 41.84 26 VAL B CA 1
ATOM 1278 C C . VAL B 1 26 ? -4.078 15.633 39.062 1 41.84 26 VAL B C 1
ATOM 1280 O O . VAL B 1 26 ? -3.131 15.992 38.375 1 41.84 26 VAL B O 1
ATOM 1283 N N . PHE B 1 27 ? -4.469 14.43 38.75 1 40.47 27 PHE B N 1
ATOM 1284 C CA . PHE B 1 27 ? -4.688 14.109 37.344 1 40.47 27 PHE B CA 1
ATOM 1285 C C . PHE B 1 27 ? -5.34 15.273 36.625 1 40.47 27 PHE B C 1
ATOM 1287 O O . PHE B 1 27 ? -6.527 15.547 36.812 1 40.47 27 PHE B O 1
ATOM 1294 N N . THR B 1 28 ? -4.719 16.406 36.562 1 42.53 28 THR B N 1
ATOM 1295 C CA . THR B 1 28 ? -5.336 17.297 35.594 1 42.53 28 THR B CA 1
ATOM 1296 C C . THR B 1 28 ? -5.742 16.547 34.344 1 42.53 28 THR B C 1
ATOM 1298 O O . THR B 1 28 ? -4.953 15.773 33.812 1 42.53 28 THR B O 1
ATOM 1301 N N . PRO B 1 29 ? -6.887 16.219 34.188 1 39.41 29 PRO B N 1
ATOM 1302 C CA . PRO B 1 29 ? -7.176 15.617 32.875 1 39.41 29 PRO B CA 1
ATOM 1303 C C . PRO B 1 29 ? -6.355 16.234 31.734 1 39.41 29 PRO B C 1
ATOM 1305 O O . PRO B 1 29 ? -6.117 17.438 31.734 1 39.41 29 PRO B O 1
ATOM 1308 N N . LYS B 1 30 ? -5.246 15.578 31.312 1 43.41 30 LYS B N 1
ATOM 1309 C CA . LYS B 1 30 ? -4.617 16.078 30.094 1 43.41 30 LYS B CA 1
ATOM 1310 C C . LYS B 1 30 ? -5.613 16.859 29.234 1 43.41 30 LYS B C 1
ATOM 1312 O O . LYS B 1 30 ? -6.746 16.406 29.031 1 43.41 30 LYS B O 1
ATOM 1317 N N . ALA B 1 31 ? -5.605 18.172 29.188 1 44.75 31 ALA B N 1
ATOM 1318 C CA . ALA B 1 31 ? -6.414 18.953 28.266 1 44.75 31 ALA B CA 1
ATOM 1319 C C . ALA B 1 31 ? -6.777 18.141 27.016 1 44.75 31 ALA B C 1
ATOM 1321 O O . ALA B 1 31 ? -5.977 17.344 26.547 1 44.75 31 ALA B O 1
ATOM 1322 N N . PRO B 1 32 ? -7.965 17.797 26.75 1 39.91 32 PRO B N 1
ATOM 1323 C CA . PRO B 1 32 ? -8.25 17.062 25.516 1 39.91 32 PRO B CA 1
ATOM 1324 C C . PRO B 1 32 ? -7.324 17.453 24.375 1 39.91 32 PRO B C 1
ATOM 1326 O O . PRO B 1 32 ? -7.109 18.641 24.125 1 39.91 32 PRO B O 1
ATOM 1329 N N . GLU B 1 33 ? -6.219 16.797 24.125 1 41.84 33 GLU B N 1
ATOM 1330 C CA . GLU B 1 33 ? -5.477 17.062 22.906 1 41.84 33 GLU B CA 1
ATOM 1331 C C . GLU B 1 33 ? -6.367 17.703 21.844 1 41.84 33 GLU B C 1
ATOM 1333 O O . GLU B 1 33 ? -7.402 17.156 21.469 1 41.84 33 GLU B O 1
ATOM 1338 N N . GLN B 1 34 ? -6.629 18.891 21.906 1 41.16 34 GLN B N 1
ATOM 1339 C CA . GLN B 1 34 ? -7.336 19.594 20.828 1 41.16 34 GLN B CA 1
ATOM 1340 C C . GLN B 1 34 ? -7.137 18.875 19.484 1 41.16 34 GLN B C 1
ATOM 1342 O O . GLN B 1 34 ? -6.016 18.797 18.984 1 41.16 34 GLN B O 1
ATOM 1347 N N . THR B 1 35 ? -7.605 17.672 19.25 1 47.66 35 THR B N 1
ATOM 1348 C CA . THR B 1 35 ? -7.617 17.031 17.938 1 47.66 35 THR B CA 1
ATOM 1349 C C . THR B 1 35 ? -7.895 18.031 16.828 1 47.66 35 THR B C 1
ATOM 1351 O O . THR B 1 35 ? -9.008 18.547 16.719 1 47.66 35 THR B O 1
ATOM 1354 N N . THR B 1 36 ? -7.039 19.062 16.578 1 58.5 36 THR B N 1
ATOM 1355 C CA . THR B 1 36 ? -7.078 19.984 15.445 1 58.5 36 THR B CA 1
ATOM 1356 C C . THR B 1 36 ? -7.531 19.266 14.18 1 58.5 36 THR B C 1
ATOM 1358 O O . THR B 1 36 ? -7.543 18.047 14.125 1 58.5 36 THR B O 1
ATOM 1361 N N . ARG B 1 37 ? -8.266 19.984 13.242 1 75.25 37 ARG B N 1
ATOM 1362 C CA . ARG B 1 37 ? -8.695 19.609 11.906 1 75.25 37 ARG B CA 1
ATOM 1363 C C . ARG B 1 37 ? -7.637 18.766 11.203 1 75.25 37 ARG B C 1
ATOM 1365 O O . ARG B 1 37 ? -7.938 18.031 10.266 1 75.25 37 ARG B O 1
ATOM 1372 N N . ARG B 1 38 ? -6.508 18.781 11.891 1 86.44 38 ARG B N 1
ATOM 1373 C CA . ARG B 1 38 ? -5.395 18.141 11.203 1 86.44 38 ARG B CA 1
ATOM 1374 C C . ARG B 1 38 ? -5.156 16.734 11.75 1 86.44 38 ARG B C 1
ATOM 1376 O O . ARG B 1 38 ? -4.371 15.961 11.18 1 86.44 38 ARG B O 1
ATOM 1383 N N . GLY B 1 39 ? -5.812 16.281 12.688 1 90.44 39 GLY B N 1
ATOM 1384 C CA . GLY B 1 39 ? -5.578 14.969 13.289 1 90.44 39 GLY B CA 1
ATOM 1385 C C . GLY B 1 39 ? -4.449 14.969 14.297 1 90.44 39 GLY B C 1
ATOM 1386 O O . GLY B 1 39 ? -3.805 16 14.516 1 90.44 39 GLY B O 1
ATOM 1387 N N . SER B 1 40 ? -4.203 13.93 14.906 1 94.06 40 SER B N 1
ATOM 1388 C CA . SER B 1 40 ? -3.154 13.805 15.914 1 94.06 40 SER B CA 1
ATOM 1389 C C . SER B 1 40 ? -1.776 13.719 15.266 1 94.06 40 SER B C 1
ATOM 1391 O O . SER B 1 40 ? -1.612 13.078 14.227 1 94.06 40 SER B O 1
ATOM 1393 N N . PRO B 1 41 ? -0.826 14.359 15.859 1 96.12 41 PRO B N 1
ATOM 1394 C CA . PRO B 1 41 ? 0.525 14.367 15.289 1 96.12 41 PRO B CA 1
ATOM 1395 C C . PRO B 1 41 ? 1.052 12.969 14.992 1 96.12 41 PRO B C 1
ATOM 1397 O O . PRO B 1 41 ? 0.827 12.039 15.773 1 96.12 41 PRO B O 1
ATOM 1400 N N . SER B 1 42 ? 1.645 12.828 13.875 1 98.25 42 SER B N 1
ATOM 1401 C CA . SER B 1 42 ? 2.137 11.578 13.305 1 98.25 42 SER B CA 1
ATOM 1402 C C . SER B 1 42 ? 3.258 11.836 12.305 1 98.25 42 SER B C 1
ATOM 1404 O O . SER B 1 42 ? 3.344 12.922 11.727 1 98.25 42 SER B O 1
ATOM 1406 N N . PRO B 1 43 ? 4.199 10.883 12.172 1 98.75 43 PRO B N 1
ATOM 1407 C CA . PRO B 1 43 ? 5.191 11.07 11.109 1 98.75 43 PRO B CA 1
ATOM 1408 C C . PRO B 1 43 ? 4.598 10.906 9.711 1 98.75 43 PRO B C 1
ATOM 1410 O O . PRO B 1 43 ? 5.301 11.086 8.711 1 98.75 43 PRO B O 1
ATOM 1413 N N . VAL B 1 44 ? 3.326 10.586 9.633 1 98.88 44 VAL B N 1
ATOM 1414 C CA . VAL B 1 44 ? 2.658 10.367 8.352 1 98.88 44 VAL B CA 1
ATOM 1415 C C . VAL B 1 44 ? 1.665 11.492 8.086 1 98.88 44 VAL B C 1
ATOM 1417 O O . VAL B 1 44 ? 0.889 11.867 8.969 1 98.88 44 VAL B O 1
ATOM 1420 N N . ILE B 1 45 ? 1.72 11.977 6.922 1 98.88 45 ILE B N 1
ATOM 1421 C CA . ILE B 1 45 ? 0.706 12.953 6.535 1 98.88 45 ILE B CA 1
ATOM 1422 C C . ILE B 1 45 ? -0.107 12.414 5.359 1 98.88 45 ILE B C 1
ATOM 1424 O O . ILE B 1 45 ? 0.365 11.555 4.613 1 98.88 45 ILE B O 1
ATOM 1428 N N . LEU B 1 46 ? -1.31 12.859 5.215 1 98.75 46 LEU B N 1
ATOM 1429 C CA . LEU B 1 46 ? -2.236 12.617 4.113 1 98.75 46 LEU B CA 1
ATOM 1430 C C . LEU B 1 46 ? -2.533 13.906 3.355 1 98.75 46 LEU B C 1
ATOM 1432 O O . LEU B 1 46 ? -2.932 14.906 3.955 1 98.75 46 LEU B O 1
ATOM 1436 N N . LEU B 1 47 ? -2.277 13.891 2.072 1 98.38 47 LEU B N 1
ATOM 1437 C CA . LEU B 1 47 ? -2.643 14.984 1.178 1 98.38 47 LEU B CA 1
ATOM 1438 C C . LEU B 1 47 ? -3.771 14.562 0.242 1 98.38 47 LEU B C 1
ATOM 1440 O O . LEU B 1 47 ? -3.689 13.523 -0.409 1 98.38 47 LEU B O 1
ATOM 1444 N N . THR B 1 48 ? -4.805 15.312 0.179 1 97.88 48 THR B N 1
ATOM 1445 C CA . THR B 1 48 ? -5.898 15.117 -0.763 1 97.88 48 THR B CA 1
ATOM 1446 C C . THR B 1 48 ? -6.156 16.391 -1.564 1 97.88 48 THR B C 1
ATOM 1448 O O . THR B 1 48 ? -5.566 17.438 -1.283 1 97.88 48 THR B O 1
ATOM 1451 N N . ASN B 1 49 ? -6.891 16.156 -2.611 1 97.69 49 ASN B N 1
ATOM 1452 C CA . ASN B 1 49 ? -7.285 17.25 -3.486 1 97.69 49 ASN B CA 1
ATOM 1453 C C . ASN B 1 49 ? -6.078 17.891 -4.164 1 97.69 49 ASN B C 1
ATOM 1455 O O . ASN B 1 49 ? -6.062 19.094 -4.406 1 97.69 49 ASN B O 1
ATOM 1459 N N . MET B 1 50 ? -5.031 17.109 -4.285 1 97 50 MET B N 1
ATOM 1460 C CA . MET B 1 50 ? -3.885 17.594 -5.047 1 97 50 MET B CA 1
ATOM 1461 C C . MET B 1 50 ? -4.047 17.281 -6.531 1 97 50 MET B C 1
ATOM 1463 O O . MET B 1 50 ? -3.65 18.062 -7.387 1 97 50 MET B O 1
ATOM 1467 N N . VAL B 1 51 ? -4.578 16.156 -6.746 1 95.62 51 VAL B N 1
ATOM 1468 C CA . VAL B 1 51 ? -4.84 15.656 -8.094 1 95.62 51 VAL B CA 1
ATOM 1469 C C . VAL B 1 51 ? -6.258 15.094 -8.172 1 95.62 51 VAL B C 1
ATOM 1471 O O . VAL B 1 51 ? -6.785 14.578 -7.18 1 95.62 51 VAL B O 1
ATOM 1474 N N . GLY B 1 52 ? -6.867 15.242 -9.352 1 94.25 52 GLY B N 1
ATOM 1475 C CA . GLY B 1 52 ? -8.211 14.719 -9.531 1 94.25 52 GLY B CA 1
ATOM 1476 C C . GLY B 1 52 ? -8.234 13.219 -9.797 1 94.25 52 GLY B C 1
ATOM 1477 O O . GLY B 1 52 ? -7.207 12.625 -10.102 1 94.25 52 GLY B O 1
ATOM 1478 N N . PRO B 1 53 ? -9.445 12.617 -9.609 1 93.75 53 PRO B N 1
ATOM 1479 C CA . PRO B 1 53 ? -9.578 11.195 -9.93 1 93.75 53 PRO B CA 1
ATOM 1480 C C . PRO B 1 53 ? -9.195 10.875 -11.367 1 93.75 53 PRO B C 1
ATOM 1482 O O . PRO B 1 53 ? -9.547 11.625 -12.281 1 93.75 53 PRO B O 1
ATOM 1485 N N . GLY B 1 54 ? -8.422 9.75 -11.523 1 92.94 54 GLY B N 1
ATOM 1486 C CA . GLY B 1 54 ? -8.039 9.328 -12.859 1 92.94 54 GLY B CA 1
ATOM 1487 C C . GLY B 1 54 ? -6.832 10.07 -13.398 1 92.94 54 GLY B C 1
ATOM 1488 O O . GLY B 1 54 ? -6.348 9.766 -14.492 1 92.94 54 GLY B O 1
ATOM 1489 N N . GLU B 1 55 ? -6.25 10.961 -12.656 1 93.06 55 GLU B N 1
ATOM 1490 C CA . GLU B 1 55 ? -5.172 11.812 -13.148 1 93.06 55 GLU B CA 1
ATOM 1491 C C . GLU B 1 55 ? -3.834 11.414 -12.539 1 93.06 55 GLU B C 1
ATOM 1493 O O . GLU B 1 55 ? -2.832 12.117 -12.711 1 93.06 55 GLU B O 1
ATOM 1498 N N . VAL B 1 56 ? -3.832 10.344 -11.836 1 95 56 VAL B N 1
ATOM 1499 C CA . VAL B 1 56 ? -2.584 9.883 -11.242 1 95 56 VAL B CA 1
ATOM 1500 C C . VAL B 1 56 ? -1.691 9.266 -12.312 1 95 56 VAL B C 1
ATOM 1502 O O . VAL B 1 56 ? -2.092 8.32 -13 1 95 56 VAL B O 1
ATOM 1505 N N . ASP B 1 57 ? -0.56 9.844 -12.469 1 93.38 57 ASP B N 1
ATOM 1506 C CA . ASP B 1 57 ? 0.354 9.25 -13.438 1 93.38 57 ASP B CA 1
ATOM 1507 C C . ASP B 1 57 ? 1.488 8.5 -12.742 1 93.38 57 ASP B C 1
ATOM 1509 O O . ASP B 1 57 ? 1.58 8.516 -11.516 1 93.38 57 ASP B O 1
ATOM 1513 N N . ASP B 1 58 ? 2.424 7.941 -13.508 1 91.75 58 ASP B N 1
ATOM 1514 C CA . ASP B 1 58 ? 3.404 6.996 -12.977 1 91.75 58 ASP B CA 1
ATOM 1515 C C . ASP B 1 58 ? 4.547 7.73 -12.273 1 91.75 58 ASP B C 1
ATOM 1517 O O . ASP B 1 58 ? 5.332 7.117 -11.547 1 91.75 58 ASP B O 1
ATOM 1521 N N . THR B 1 59 ? 4.605 9.047 -12.391 1 95.19 59 THR B N 1
ATOM 1522 C CA . THR B 1 59 ? 5.742 9.766 -11.828 1 95.19 59 THR B CA 1
ATOM 1523 C C . THR B 1 59 ? 5.32 10.547 -10.586 1 95.19 59 THR B C 1
ATOM 1525 O O . THR B 1 59 ? 6.168 11.016 -9.82 1 95.19 59 THR B O 1
ATOM 1528 N N . LEU B 1 60 ? 3.998 10.641 -10.391 1 96.25 60 LEU B N 1
ATOM 1529 C CA . LEU B 1 60 ? 3.475 11.516 -9.352 1 96.25 60 LEU B CA 1
ATOM 1530 C C . LEU B 1 60 ? 4.047 11.148 -7.984 1 96.25 60 LEU B C 1
ATOM 1532 O O . LEU B 1 60 ? 4.445 12.031 -7.215 1 96.25 60 LEU B O 1
ATOM 1536 N N . GLN B 1 61 ? 4.102 9.898 -7.711 1 97.19 61 GLN B N 1
ATOM 1537 C CA . GLN B 1 61 ? 4.566 9.43 -6.41 1 97.19 61 GLN B CA 1
ATOM 1538 C C . GLN B 1 61 ? 6.012 9.859 -6.156 1 97.19 61 GLN B C 1
ATOM 1540 O O . GLN B 1 61 ? 6.324 10.422 -5.102 1 97.19 61 GLN B O 1
ATOM 1545 N N . GLU B 1 62 ? 6.824 9.57 -7.074 1 97 62 GLU B N 1
ATOM 1546 C CA . GLU B 1 62 ? 8.234 9.93 -6.957 1 97 62 GLU B CA 1
ATOM 1547 C C . GLU B 1 62 ? 8.414 11.438 -6.855 1 97 62 GLU B C 1
ATOM 1549 O O . GLU B 1 62 ? 9.219 11.922 -6.055 1 97 62 GLU B O 1
ATOM 1554 N N . GLU B 1 63 ? 7.664 12.141 -7.617 1 96.94 63 GLU B N 1
ATOM 1555 C CA . GLU B 1 63 ? 7.738 13.602 -7.609 1 96.94 63 GLU B CA 1
ATOM 1556 C C . GLU B 1 63 ? 7.309 14.164 -6.262 1 96.94 63 GLU B C 1
ATOM 1558 O O . GLU B 1 63 ? 7.949 15.078 -5.727 1 96.94 63 GLU B O 1
ATOM 1563 N N . THR B 1 64 ? 6.254 13.602 -5.742 1 97.88 64 THR B N 1
ATOM 1564 C CA . THR B 1 64 ? 5.758 14.07 -4.453 1 97.88 64 THR B CA 1
ATOM 1565 C C . THR B 1 64 ? 6.754 13.758 -3.342 1 97.88 64 THR B C 1
ATOM 1567 O O . THR B 1 64 ? 7.008 14.594 -2.473 1 97.88 64 THR B O 1
ATOM 1570 N N . ALA B 1 65 ? 7.297 12.609 -3.346 1 98.38 65 ALA B N 1
ATOM 1571 C CA . ALA B 1 65 ? 8.305 12.219 -2.361 1 98.38 65 ALA B CA 1
ATOM 1572 C C . ALA B 1 65 ? 9.5 13.164 -2.408 1 98.38 65 ALA B C 1
ATOM 1574 O O . ALA B 1 65 ? 9.984 13.625 -1.367 1 98.38 65 ALA B O 1
ATOM 1575 N N . MET B 1 66 ? 9.922 13.406 -3.596 1 98 66 MET B N 1
ATOM 1576 C CA . MET B 1 66 ? 11.078 14.273 -3.789 1 98 66 MET B CA 1
ATOM 1577 C C . MET B 1 66 ? 10.797 15.68 -3.27 1 98 66 MET B C 1
ATOM 1579 O O . MET B 1 66 ? 11.641 16.281 -2.594 1 98 66 MET B O 1
ATOM 1583 N N . GLU B 1 67 ? 9.648 16.219 -3.592 1 97.19 67 GLU B N 1
ATOM 1584 C CA . GLU B 1 67 ? 9.242 17.516 -3.094 1 97.19 67 GLU B CA 1
ATOM 1585 C C . GLU B 1 67 ? 9.227 17.547 -1.567 1 97.19 67 GLU B C 1
ATOM 1587 O O . GLU B 1 67 ? 9.664 18.531 -0.957 1 97.19 67 GLU B O 1
ATOM 1592 N N . CYS B 1 68 ? 8.82 16.531 -0.979 1 98.56 68 CYS B N 1
ATOM 1593 C CA . CYS B 1 68 ? 8.633 16.5 0.467 1 98.56 68 CYS B CA 1
ATOM 1594 C C . CYS B 1 68 ? 9.961 16.344 1.19 1 98.56 68 CYS B C 1
ATOM 1596 O O . CYS B 1 68 ? 10.055 16.594 2.393 1 98.56 68 CYS B O 1
ATOM 1598 N N . GLU B 1 69 ? 10.977 15.938 0.512 1 98.69 69 GLU B N 1
ATOM 1599 C CA . GLU B 1 69 ? 12.297 15.812 1.114 1 98.69 69 GLU B CA 1
ATOM 1600 C C . GLU B 1 69 ? 12.773 17.141 1.688 1 98.69 69 GLU B C 1
ATOM 1602 O O . GLU B 1 69 ? 13.609 17.172 2.598 1 98.69 69 GLU B O 1
ATOM 1607 N N . LYS B 1 70 ? 12.32 18.25 1.234 1 98.31 70 LYS B N 1
ATOM 1608 C CA . LYS B 1 70 ? 12.75 19.547 1.72 1 98.31 70 LYS B CA 1
ATOM 1609 C C . LYS B 1 70 ? 12.336 19.766 3.176 1 98.31 70 LYS B C 1
ATOM 1611 O O . LYS B 1 70 ? 12.891 20.625 3.865 1 98.31 70 LYS B O 1
ATOM 1616 N N . PHE B 1 71 ? 11.422 18.938 3.602 1 98.56 71 PHE B N 1
ATOM 1617 C CA . PHE B 1 71 ? 10.945 19.109 4.973 1 98.56 71 PHE B CA 1
ATOM 1618 C C . PHE B 1 71 ? 11.664 18.141 5.91 1 98.56 71 PHE B C 1
ATOM 1620 O O . PHE B 1 71 ? 11.578 18.281 7.133 1 98.56 71 PHE B O 1
ATOM 1627 N N . GLY B 1 72 ? 12.25 17.094 5.355 1 98.56 72 GLY B N 1
ATOM 1628 C CA . GLY B 1 72 ? 12.977 16.047 6.059 1 98.56 72 GLY B CA 1
ATOM 1629 C C . GLY B 1 72 ? 13 14.727 5.312 1 98.56 72 GLY B C 1
ATOM 1630 O O . GLY B 1 72 ? 12.375 14.594 4.258 1 98.56 72 GLY B O 1
ATOM 1631 N N . PRO B 1 73 ? 13.773 13.805 5.863 1 98.56 73 PRO B N 1
ATOM 1632 C CA . PRO B 1 73 ? 13.859 12.516 5.168 1 98.56 73 PRO B CA 1
ATOM 1633 C C . PRO B 1 73 ? 12.5 11.852 4.98 1 98.56 73 PRO B C 1
ATOM 1635 O O . PRO B 1 73 ? 11.727 11.734 5.934 1 98.56 73 PRO B O 1
ATOM 1638 N N . VAL B 1 74 ? 12.25 11.43 3.801 1 98.69 74 VAL B N 1
ATOM 1639 C CA . VAL B 1 74 ? 11.023 10.703 3.475 1 98.69 74 VAL B CA 1
ATOM 1640 C C . VAL B 1 74 ? 11.289 9.203 3.518 1 98.69 74 VAL B C 1
ATOM 1642 O O . VAL B 1 74 ? 12.172 8.703 2.82 1 98.69 74 VAL B O 1
ATOM 1645 N N . VAL B 1 75 ? 10.523 8.562 4.289 1 98 75 VAL B N 1
ATOM 1646 C CA . VAL B 1 75 ? 10.672 7.117 4.453 1 98 75 VAL B CA 1
ATOM 1647 C C . VAL B 1 75 ? 9.898 6.387 3.363 1 98 75 VAL B C 1
ATOM 1649 O O . VAL B 1 75 ? 10.375 5.402 2.801 1 98 75 VAL B O 1
ATOM 1652 N N . ARG B 1 76 ? 8.719 6.859 3.117 1 97.44 76 ARG B N 1
ATOM 1653 C CA . ARG B 1 76 ? 7.859 6.184 2.146 1 97.44 76 ARG B CA 1
ATOM 1654 C C . ARG B 1 76 ? 6.73 7.102 1.684 1 97.44 76 ARG B C 1
ATOM 1656 O O . ARG B 1 76 ? 6.195 7.883 2.471 1 97.44 76 ARG B O 1
ATOM 1663 N N . CYS B 1 77 ? 6.391 6.984 0.382 1 98.62 77 CYS B N 1
ATOM 1664 C CA . CYS B 1 77 ? 5.254 7.684 -0.212 1 98.62 77 CYS B CA 1
ATOM 1665 C C . CYS B 1 77 ? 4.32 6.707 -0.918 1 98.62 77 CYS B C 1
ATOM 1667 O O . CYS B 1 77 ? 4.777 5.805 -1.624 1 98.62 77 CYS B O 1
ATOM 1669 N N . LEU B 1 78 ? 3.01 6.797 -0.667 1 98.25 78 LEU B N 1
ATOM 1670 C CA . LEU B 1 78 ? 2.014 5.945 -1.309 1 98.25 78 LEU B CA 1
ATOM 1671 C C . LEU B 1 78 ? 0.857 6.777 -1.854 1 98.25 78 LEU B C 1
ATOM 1673 O O . LEU B 1 78 ? 0.423 7.738 -1.215 1 98.25 78 LEU B O 1
ATOM 1677 N N . ILE B 1 79 ? 0.372 6.402 -2.992 1 98 79 ILE B N 1
ATOM 1678 C CA . ILE B 1 79 ? -0.829 7.016 -3.549 1 98 79 ILE B CA 1
ATOM 1679 C C . ILE B 1 79 ? -1.946 5.98 -3.635 1 98 79 ILE B C 1
ATOM 1681 O O . ILE B 1 79 ? -1.758 4.898 -4.199 1 98 79 ILE B O 1
ATOM 1685 N N . PHE B 1 80 ? -3.045 6.27 -3.043 1 97.62 80 PHE B N 1
ATOM 1686 C CA . PHE B 1 80 ? -4.238 5.43 -3.053 1 97.62 80 PHE B CA 1
ATOM 1687 C C . PHE B 1 80 ? -5.414 6.164 -3.684 1 97.62 80 PHE B C 1
ATOM 1689 O O . PHE B 1 80 ? -5.828 7.219 -3.193 1 97.62 80 PHE B O 1
ATOM 1696 N N . GLU B 1 81 ? -5.914 5.633 -4.723 1 95.19 81 GLU B N 1
ATOM 1697 C CA . GLU B 1 81 ? -7.086 6.215 -5.371 1 95.19 81 GLU B CA 1
ATOM 1698 C C . GLU B 1 81 ? -8.344 5.414 -5.055 1 95.19 81 GLU B C 1
ATOM 1700 O O . GLU B 1 81 ? -8.398 4.207 -5.297 1 95.19 81 GLU B O 1
ATOM 1705 N N . VAL B 1 82 ? -9.289 6.059 -4.453 1 93.5 82 VAL B N 1
ATOM 1706 C CA . VAL B 1 82 ? -10.57 5.418 -4.184 1 93.5 82 VAL B CA 1
ATOM 1707 C C . VAL B 1 82 ? -11.32 5.199 -5.496 1 93.5 82 VAL B C 1
ATOM 1709 O O . VAL B 1 82 ? -11.531 6.137 -6.266 1 93.5 82 VAL B O 1
ATOM 1712 N N . GLN B 1 83 ? -11.641 4.008 -5.668 1 84.12 83 GLN B N 1
ATOM 1713 C CA . GLN B 1 83 ? -12.289 3.682 -6.938 1 84.12 83 GLN B CA 1
ATOM 1714 C C . GLN B 1 83 ? -13.805 3.764 -6.812 1 84.12 83 GLN B C 1
ATOM 1716 O O . GLN B 1 83 ? -14.352 3.721 -5.707 1 84.12 83 GLN B O 1
ATOM 1721 N N . ASN B 1 84 ? -14.547 3.936 -7.883 1 79.44 84 ASN B N 1
ATOM 1722 C CA . ASN B 1 84 ? -15.984 3.77 -8.086 1 79.44 84 ASN B CA 1
ATOM 1723 C C . ASN B 1 84 ? -16.766 4.973 -7.562 1 79.44 84 ASN B C 1
ATOM 1725 O O . ASN B 1 84 ? -17.969 4.871 -7.305 1 79.44 84 ASN B O 1
ATOM 1729 N N . GLY B 1 85 ? -16.094 6.078 -7.309 1 80.69 85 GLY B N 1
ATOM 1730 C CA . GLY B 1 85 ? -16.812 7.309 -7 1 80.69 85 GLY B CA 1
ATOM 1731 C C . GLY B 1 85 ? -17.469 7.285 -5.633 1 80.69 85 GLY B C 1
ATOM 1732 O O . GLY B 1 85 ? -18.5 7.93 -5.426 1 80.69 85 GLY B O 1
ATOM 1733 N N . LYS B 1 86 ? -16.969 6.523 -4.738 1 87.12 86 LYS B N 1
ATOM 1734 C CA . LYS B 1 86 ? -17.562 6.379 -3.414 1 87.12 86 LYS B CA 1
ATOM 1735 C C . LYS B 1 86 ? -17.297 7.605 -2.549 1 87.12 86 LYS B C 1
ATOM 1737 O O . LYS B 1 86 ? -17.938 7.797 -1.516 1 87.12 86 LYS B O 1
ATOM 1742 N N . VAL B 1 87 ? -16.375 8.406 -3.014 1 93.19 87 VAL B N 1
ATOM 1743 C CA . VAL B 1 87 ? -16.016 9.617 -2.281 1 93.19 87 VAL B CA 1
ATOM 1744 C C . VAL B 1 87 ? -16.016 10.812 -3.234 1 93.19 87 VAL B C 1
ATOM 1746 O O . VAL B 1 87 ? -15.914 10.641 -4.453 1 93.19 87 VAL B O 1
ATOM 1749 N N . PRO B 1 88 ? -16.156 12.039 -2.578 1 95.25 88 PRO B N 1
ATOM 1750 C CA . PRO B 1 88 ? -16.047 13.227 -3.428 1 95.25 88 PRO B CA 1
ATOM 1751 C C . PRO B 1 88 ? -14.711 13.305 -4.164 1 95.25 88 PRO B C 1
ATOM 1753 O O . PRO B 1 88 ? -13.703 12.797 -3.67 1 95.25 88 PRO B O 1
ATOM 1756 N N . PRO B 1 89 ? -14.719 13.922 -5.363 1 95.31 89 PRO B N 1
ATOM 1757 C CA . PRO B 1 89 ? -13.508 14.008 -6.176 1 95.31 89 PRO B CA 1
ATOM 1758 C C . PRO B 1 89 ? -12.32 14.586 -5.406 1 95.31 89 PRO B C 1
ATOM 1760 O O . PRO B 1 89 ? -11.172 14.211 -5.664 1 95.31 89 PRO B O 1
ATOM 1763 N N . GLU B 1 90 ? -12.609 15.445 -4.48 1 96.31 90 GLU B N 1
ATOM 1764 C CA . GLU B 1 90 ? -11.547 16.094 -3.727 1 96.31 90 GLU B CA 1
ATOM 1765 C C . GLU B 1 90 ? -10.867 15.133 -2.762 1 96.31 90 GLU B C 1
ATOM 1767 O O . GLU B 1 90 ? -9.789 15.414 -2.244 1 96.31 90 GLU B O 1
ATOM 1772 N N . GLU B 1 91 ? -11.492 13.992 -2.535 1 96.5 91 GLU B N 1
ATOM 1773 C CA . GLU B 1 91 ? -10.984 13.008 -1.583 1 96.5 91 GLU B CA 1
ATOM 1774 C C . GLU B 1 91 ? -10.594 11.711 -2.287 1 96.5 91 GLU B C 1
ATOM 1776 O O . GLU B 1 91 ? -10.141 10.766 -1.644 1 96.5 91 GLU B O 1
ATOM 1781 N N . ALA B 1 92 ? -10.664 11.695 -3.586 1 96.62 92 ALA B N 1
ATOM 1782 C CA . ALA B 1 92 ? -10.57 10.445 -4.344 1 96.62 92 ALA B CA 1
ATOM 1783 C C . ALA B 1 92 ? -9.117 9.984 -4.453 1 96.62 92 ALA B C 1
ATOM 1785 O O . ALA B 1 92 ? -8.844 8.781 -4.5 1 96.62 92 ALA B O 1
ATOM 1786 N N . VAL B 1 93 ? -8.211 10.93 -4.609 1 97.25 93 VAL B N 1
ATOM 1787 C CA . VAL B 1 93 ? -6.789 10.617 -4.652 1 97.25 93 VAL B CA 1
ATOM 1788 C C . VAL B 1 93 ? -6.137 10.984 -3.322 1 97.25 93 VAL B C 1
ATOM 1790 O O . VAL B 1 93 ? -6.152 12.148 -2.92 1 97.25 93 VAL B O 1
ATOM 1793 N N . ARG B 1 94 ? -5.645 9.961 -2.648 1 98.25 94 ARG B N 1
ATOM 1794 C CA . ARG B 1 94 ? -5.035 10.102 -1.329 1 98.25 94 ARG B CA 1
ATOM 1795 C C . ARG B 1 94 ? -3.535 9.82 -1.386 1 98.25 94 ARG B C 1
ATOM 1797 O O . ARG B 1 94 ? -3.115 8.719 -1.743 1 98.25 94 ARG B O 1
ATOM 1804 N N . ILE B 1 95 ? -2.752 10.805 -1.078 1 98.69 95 ILE B N 1
ATOM 1805 C CA . ILE B 1 95 ? -1.299 10.68 -1.095 1 98.69 95 ILE B CA 1
ATOM 1806 C C . ILE B 1 95 ? -0.766 10.664 0.336 1 98.69 95 ILE B C 1
ATOM 1808 O O . ILE B 1 95 ? -1.028 11.586 1.114 1 98.69 95 ILE B O 1
ATOM 1812 N N . PHE B 1 96 ? -0.079 9.641 0.629 1 98.88 96 PHE B N 1
ATOM 1813 C CA . PHE B 1 96 ? 0.49 9.469 1.96 1 98.88 96 PHE B CA 1
ATOM 1814 C C . PHE B 1 96 ? 2.008 9.609 1.924 1 98.88 96 PHE B C 1
ATOM 1816 O O . PHE B 1 96 ? 2.67 9.031 1.061 1 98.88 96 PHE B O 1
ATOM 1823 N N . VAL B 1 97 ? 2.518 10.336 2.885 1 98.88 97 VAL B N 1
ATOM 1824 C CA . VAL B 1 97 ? 3.963 10.477 3.016 1 98.88 97 VAL B CA 1
ATOM 1825 C C . VAL B 1 97 ? 4.383 10.203 4.457 1 98.88 97 VAL B C 1
ATOM 1827 O O . VAL B 1 97 ? 3.896 10.852 5.387 1 98.88 97 VAL B O 1
ATOM 1830 N N . LYS B 1 98 ? 5.238 9.281 4.586 1 98.88 98 LYS B N 1
ATOM 1831 C CA . LYS B 1 98 ? 5.852 9 5.879 1 98.88 98 LYS B CA 1
ATOM 1832 C C . LYS B 1 98 ? 7.242 9.625 5.973 1 98.88 98 LYS B C 1
ATOM 1834 O O . LYS B 1 98 ? 8.109 9.352 5.133 1 98.88 98 LYS B O 1
ATOM 1839 N N . PHE B 1 99 ? 7.406 10.336 7.043 1 98.88 99 PHE B N 1
ATOM 1840 C CA . PHE B 1 99 ? 8.688 10.969 7.305 1 98.88 99 PHE B CA 1
ATOM 1841 C C . PHE B 1 99 ? 9.445 10.227 8.406 1 98.88 99 PHE B C 1
ATOM 1843 O O . PHE B 1 99 ? 8.852 9.438 9.141 1 98.88 99 PHE B O 1
ATOM 1850 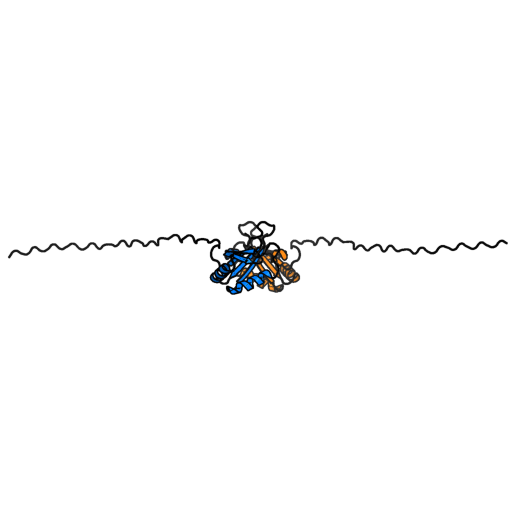N N . GLY B 1 100 ? 10.734 10.594 8.469 1 98.44 100 GLY B N 1
ATOM 1851 C CA . GLY B 1 100 ? 11.578 10.039 9.516 1 98.44 100 GLY B CA 1
ATOM 1852 C C . GLY B 1 100 ? 11.242 10.57 10.898 1 98.44 100 GLY B C 1
ATOM 1853 O O . GLY B 1 100 ? 11.656 9.992 11.906 1 98.44 100 GLY B O 1
ATOM 1854 N N . SER B 1 101 ? 10.484 11.695 10.938 1 98.44 101 SER B N 1
ATOM 1855 C CA . SER B 1 101 ? 10.148 12.289 12.227 1 98.44 101 SER B CA 1
ATOM 1856 C C . SER B 1 101 ? 8.812 13.023 12.164 1 98.44 101 SER B C 1
ATOM 1858 O O . SER B 1 101 ? 8.391 13.469 11.102 1 98.44 101 SER B O 1
ATOM 1860 N N . ARG B 1 102 ? 8.227 13.18 13.359 1 98.31 102 ARG B N 1
ATOM 1861 C CA . ARG B 1 102 ? 6.988 13.945 13.469 1 98.31 102 ARG B CA 1
ATOM 1862 C C . ARG B 1 102 ? 7.223 15.422 13.148 1 98.31 102 ARG B C 1
ATOM 1864 O O . ARG B 1 102 ? 6.348 16.078 12.586 1 98.31 102 ARG B O 1
ATOM 1871 N N . ALA B 1 103 ? 8.32 15.883 13.523 1 98.62 103 ALA B N 1
ATOM 1872 C CA . ALA B 1 103 ? 8.664 17.281 13.273 1 98.62 103 ALA B CA 1
ATOM 1873 C C . ALA B 1 103 ? 8.68 17.578 11.773 1 98.62 103 ALA B C 1
ATOM 1875 O O . ALA B 1 103 ? 8.188 18.625 11.336 1 98.62 103 ALA B O 1
ATOM 1876 N N . SER B 1 104 ? 9.211 16.703 11.008 1 98.81 104 SER B N 1
ATOM 1877 C CA . SER B 1 104 ? 9.227 16.859 9.555 1 98.81 104 SER B CA 1
ATOM 1878 C C . SER B 1 104 ? 7.816 16.891 8.984 1 98.81 104 SER B C 1
ATOM 1880 O O . SER B 1 104 ? 7.504 17.719 8.125 1 98.81 104 SER B O 1
ATOM 1882 N N . ALA B 1 105 ? 7.031 16 9.477 1 98.81 105 ALA B N 1
ATOM 1883 C CA . ALA B 1 105 ? 5.637 15.953 9.039 1 98.81 105 ALA B CA 1
ATOM 1884 C C . ALA B 1 105 ? 4.91 17.25 9.367 1 98.81 105 ALA B C 1
ATOM 1886 O O . ALA B 1 105 ? 4.137 17.766 8.547 1 98.81 105 ALA B O 1
ATOM 1887 N N . GLU B 1 106 ? 5.109 17.766 10.484 1 98.38 106 GLU B N 1
ATOM 1888 C CA . GLU B 1 106 ? 4.5 19.031 10.891 1 98.38 106 GLU B CA 1
ATOM 1889 C C . GLU B 1 106 ? 4.906 20.172 9.953 1 98.38 106 GLU B C 1
ATOM 1891 O O . GLU B 1 106 ? 4.066 20.969 9.539 1 98.38 106 GLU B O 1
ATOM 1896 N N . ARG B 1 107 ? 6.184 20.25 9.625 1 98.44 107 ARG B N 1
ATOM 1897 C CA . ARG B 1 107 ? 6.668 21.266 8.703 1 98.44 107 ARG B CA 1
ATOM 1898 C C . ARG B 1 107 ? 5.988 21.141 7.344 1 98.44 107 ARG B C 1
ATOM 1900 O O . ARG B 1 107 ? 5.602 22.141 6.742 1 98.44 107 ARG B O 1
ATOM 1907 N N . ALA B 1 108 ? 5.898 19.953 6.922 1 98.69 108 ALA B N 1
ATOM 1908 C CA . ALA B 1 108 ? 5.25 19.703 5.637 1 98.69 108 ALA B CA 1
ATOM 1909 C C . ALA B 1 108 ? 3.803 20.188 5.648 1 98.69 108 ALA B C 1
ATOM 1911 O O . ALA B 1 108 ? 3.367 20.875 4.719 1 98.69 108 ALA B O 1
ATOM 1912 N N . LEU B 1 109 ? 3.068 19.875 6.672 1 98.19 109 LEU B N 1
ATOM 1913 C CA . LEU B 1 109 ? 1.661 20.25 6.758 1 98.19 109 LEU B CA 1
ATOM 1914 C C . LEU B 1 109 ? 1.505 21.766 6.816 1 98.19 109 LEU B C 1
ATOM 1916 O O . LEU B 1 109 ? 0.575 22.312 6.227 1 98.19 109 LEU B O 1
ATOM 1920 N N . LYS B 1 110 ? 2.342 22.344 7.527 1 97.25 110 LYS B N 1
ATOM 1921 C CA . LYS B 1 110 ? 2.301 23.797 7.633 1 97.25 110 LYS B CA 1
ATOM 1922 C C . LYS B 1 110 ? 2.443 24.453 6.262 1 97.25 110 LYS B C 1
ATOM 1924 O O . LYS B 1 110 ? 1.812 25.469 5.984 1 97.25 110 LYS B O 1
ATOM 1929 N N . ASP B 1 111 ? 3.178 23.844 5.461 1 97.62 111 ASP B N 1
ATOM 1930 C CA . ASP B 1 111 ? 3.453 24.438 4.152 1 97.62 111 ASP B CA 1
ATOM 1931 C C . ASP B 1 111 ? 2.418 23.984 3.123 1 97.62 111 ASP B C 1
ATOM 1933 O O . ASP B 1 111 ? 1.962 24.781 2.305 1 97.62 111 ASP B O 1
ATOM 1937 N N . LEU B 1 112 ? 2.031 22.719 3.15 1 97.44 112 LEU B N 1
ATOM 1938 C CA . LEU B 1 112 ? 1.277 22.109 2.059 1 97.44 112 LEU B CA 1
ATOM 1939 C C . LEU B 1 112 ? -0.222 22.281 2.27 1 97.44 112 LEU B C 1
ATOM 1941 O O . LEU B 1 112 ? -0.977 22.422 1.305 1 97.44 112 LEU B O 1
ATOM 1945 N N . ASP B 1 113 ? -0.598 22.203 3.445 1 97.56 113 ASP B N 1
ATOM 1946 C CA . ASP B 1 113 ? -2.027 22.281 3.734 1 97.56 113 ASP B CA 1
ATOM 1947 C C . ASP B 1 113 ? -2.592 23.641 3.336 1 97.56 113 ASP B C 1
ATOM 1949 O O . ASP B 1 113 ? -2.062 24.688 3.74 1 97.56 113 ASP B O 1
ATOM 1953 N N . GLY B 1 114 ? -3.658 23.625 2.562 1 97.12 114 GLY B N 1
ATOM 1954 C CA . GLY B 1 114 ? -4.344 24.844 2.174 1 97.12 114 GLY B CA 1
ATOM 1955 C C . GLY B 1 114 ? -3.711 25.531 0.978 1 97.12 114 GLY B C 1
ATOM 1956 O O . GLY B 1 114 ? -4.234 26.531 0.478 1 97.12 114 GLY B O 1
ATOM 1957 N N . ARG B 1 115 ? -2.67 25.031 0.534 1 96.06 115 ARG B N 1
ATOM 1958 C CA . ARG B 1 115 ? -2.016 25.609 -0.641 1 96.06 115 ARG B CA 1
ATOM 1959 C C . ARG B 1 115 ? -2.795 25.281 -1.911 1 96.06 115 ARG B C 1
ATOM 1961 O O . ARG B 1 115 ? -3.527 24.281 -1.961 1 96.06 115 ARG B O 1
ATOM 1968 N N . PHE B 1 116 ? -2.555 26.125 -2.885 1 95.44 116 PHE B N 1
ATOM 1969 C CA . PHE B 1 116 ? -3.203 25.859 -4.164 1 95.44 116 PHE B CA 1
ATOM 1970 C C . PHE B 1 116 ? -2.246 25.172 -5.129 1 95.44 116 PHE B C 1
ATOM 1972 O O . PHE B 1 116 ? -1.06 25.5 -5.18 1 95.44 116 PHE B O 1
ATOM 1979 N N . PHE B 1 117 ? -2.855 24.172 -5.879 1 92 117 PHE B N 1
ATOM 1980 C CA . PHE B 1 117 ? -2.115 23.391 -6.867 1 92 117 PHE B CA 1
ATOM 1981 C C . PHE B 1 117 ? -3.002 23.031 -8.055 1 92 117 PHE B C 1
ATOM 1983 O O . PHE B 1 117 ? -3.98 22.297 -7.902 1 92 117 PHE B O 1
ATOM 1990 N N . GLY B 1 118 ? -2.637 23.562 -9.227 1 92.38 118 GLY B N 1
ATOM 1991 C CA . GLY B 1 118 ? -3.449 23.312 -10.406 1 92.38 118 GLY B CA 1
ATOM 1992 C C . GLY B 1 118 ? -4.879 23.797 -10.266 1 92.38 118 GLY B C 1
ATOM 1993 O O . GLY B 1 118 ? -5.816 23.125 -10.703 1 92.38 118 GLY B O 1
ATOM 1994 N N . GLY B 1 119 ? -5.043 24.781 -9.492 1 95.06 119 GLY B N 1
ATOM 1995 C CA . GLY B 1 119 ? -6.367 25.344 -9.289 1 95.06 119 GLY B CA 1
ATOM 1996 C C . GLY B 1 119 ? -7.137 24.672 -8.172 1 95.06 119 GLY B C 1
ATOM 1997 O O . GLY B 1 119 ? -8.289 25 -7.91 1 95.06 119 GLY B O 1
ATOM 1998 N N . ARG B 1 120 ? -6.543 23.734 -7.492 1 95.38 120 ARG B N 1
ATOM 1999 C CA . ARG B 1 120 ? -7.156 23.016 -6.375 1 95.38 120 ARG B CA 1
ATOM 2000 C C . ARG B 1 120 ? -6.504 23.406 -5.055 1 95.38 120 ARG B C 1
ATOM 2002 O O . ARG B 1 120 ? -5.305 23.688 -5.004 1 95.38 120 ARG B O 1
ATOM 2009 N N . GLN B 1 121 ? -7.32 23.375 -4.066 1 97.5 121 GLN B N 1
ATOM 2010 C CA . GLN B 1 121 ? -6.75 23.609 -2.744 1 97.5 121 GLN B CA 1
ATOM 2011 C C . GLN B 1 121 ? -6.395 22.281 -2.061 1 97.5 121 GLN B C 1
ATOM 2013 O O . GLN B 1 121 ? -7.273 21.469 -1.782 1 97.5 121 GLN B O 1
ATOM 2018 N N . VAL B 1 122 ? -5.172 22.172 -1.74 1 97.81 122 VAL B N 1
ATOM 2019 C CA . VAL B 1 122 ? -4.672 20.953 -1.119 1 97.81 122 VAL B CA 1
ATOM 2020 C C . VAL B 1 122 ? -5.16 20.875 0.325 1 97.81 122 VAL B C 1
ATOM 2022 O O . VAL B 1 122 ? -5.148 21.875 1.05 1 97.81 122 VAL B O 1
ATOM 2025 N N . HIS B 1 123 ? -5.609 19.703 0.672 1 98.19 123 HIS B N 1
ATOM 2026 C CA . HIS B 1 123 ? -5.945 19.391 2.061 1 98.19 123 HIS B CA 1
ATOM 2027 C C . HIS B 1 123 ? -4.91 18.469 2.688 1 98.19 123 HIS B C 1
ATOM 2029 O O . HIS B 1 123 ? -4.637 17.391 2.154 1 98.19 123 HIS B O 1
ATOM 2035 N N . GLY B 1 124 ? -4.328 18.875 3.727 1 98.44 124 GLY B N 1
ATOM 2036 C CA . GLY B 1 124 ? -3.344 18.078 4.441 1 98.44 124 GLY B CA 1
ATOM 2037 C C . GLY B 1 124 ? -3.736 17.797 5.879 1 98.44 124 GLY B C 1
ATOM 2038 O O . GLY B 1 124 ? -4.293 18.672 6.559 1 98.44 124 GLY B O 1
ATOM 2039 N N . GLN B 1 125 ? -3.439 16.609 6.367 1 98.38 125 GLN B N 1
ATOM 2040 C CA . GLN B 1 125 ? -3.637 16.25 7.77 1 98.38 125 GLN B CA 1
ATOM 2041 C C . GLN B 1 125 ? -2.686 15.133 8.188 1 98.38 125 GLN B C 1
ATOM 2043 O O . GLN B 1 125 ? -2.088 14.469 7.336 1 98.38 125 GLN B O 1
ATOM 2048 N N . PHE B 1 126 ? -2.561 14.938 9.477 1 98.75 126 PHE B N 1
ATOM 2049 C CA . PHE B 1 126 ? -1.82 13.773 9.961 1 98.75 126 PHE B CA 1
ATOM 2050 C C . PHE B 1 126 ? -2.598 12.492 9.688 1 98.75 126 PHE B C 1
ATOM 2052 O O . PHE B 1 126 ? -3.822 12.516 9.562 1 98.75 126 PHE B O 1
ATOM 2059 N N . PHE B 1 127 ? -1.886 11.398 9.57 1 98.5 127 PHE B N 1
ATOM 2060 C CA . PHE B 1 127 ? -2.469 10.078 9.391 1 98.5 127 PHE B CA 1
ATOM 2061 C C . PHE B 1 127 ? -1.844 9.07 10.344 1 98.5 127 PHE B C 1
ATOM 2063 O O . PHE B 1 127 ? -0.645 9.133 10.625 1 98.5 127 PHE B O 1
ATOM 2070 N N . ASP B 1 128 ? -2.629 8.188 10.797 1 97.62 128 ASP B N 1
ATOM 2071 C CA . ASP B 1 128 ? -2.189 7.199 11.781 1 97.62 128 ASP B CA 1
ATOM 2072 C C . ASP B 1 128 ? -1.079 6.316 11.211 1 97.62 128 ASP B C 1
ATOM 2074 O O . ASP B 1 128 ? -1.246 5.703 10.156 1 97.62 128 ASP B O 1
ATOM 2078 N N . GLU B 1 129 ? 0.056 6.281 11.898 1 97.81 129 GLU B N 1
ATOM 2079 C CA . GLU B 1 129 ? 1.229 5.555 11.422 1 97.81 129 GLU B CA 1
ATOM 2080 C C . GLU B 1 129 ? 0.946 4.059 11.312 1 97.81 129 GLU B C 1
ATOM 2082 O O . GLU B 1 129 ? 1.384 3.408 10.359 1 97.81 129 GLU B O 1
ATOM 2087 N N . LYS B 1 130 ? 0.239 3.514 12.273 1 94.12 130 LYS B N 1
ATOM 2088 C CA . LYS B 1 130 ? -0.049 2.082 12.266 1 94.12 130 LYS B CA 1
ATOM 2089 C C . LYS B 1 130 ? -0.933 1.709 11.078 1 94.12 130 LYS B C 1
ATOM 2091 O O . LYS B 1 130 ? -0.705 0.688 10.422 1 94.12 130 LYS B O 1
ATOM 2096 N N . ARG B 1 131 ? -1.944 2.521 10.82 1 94.94 131 ARG B N 1
ATOM 2097 C CA . ARG B 1 131 ? -2.805 2.307 9.664 1 94.94 131 ARG B CA 1
ATOM 2098 C C . ARG B 1 131 ? -2.002 2.359 8.367 1 94.94 131 ARG B C 1
ATOM 2100 O O . ARG B 1 131 ? -2.23 1.561 7.457 1 94.94 131 ARG B O 1
ATOM 2107 N N . PHE B 1 132 ? -1.07 3.262 8.305 1 97.56 132 PHE B N 1
ATOM 2108 C CA . PHE B 1 132 ? -0.209 3.408 7.141 1 97.56 132 PHE B CA 1
ATOM 2109 C C . PHE B 1 132 ? 0.645 2.162 6.938 1 97.56 132 PHE B C 1
ATOM 2111 O O . PHE B 1 132 ? 0.695 1.611 5.836 1 97.56 132 PHE B O 1
ATOM 2118 N N . ASP B 1 133 ? 1.212 1.725 8.023 1 94.5 133 ASP B N 1
ATOM 2119 C CA . ASP B 1 133 ? 2.133 0.595 7.938 1 94.5 133 ASP B CA 1
ATOM 2120 C C . ASP B 1 133 ? 1.392 -0.692 7.586 1 94.5 133 ASP B C 1
ATOM 2122 O O . ASP B 1 133 ? 1.951 -1.579 6.934 1 94.5 133 ASP B O 1
ATOM 2126 N N . SER B 1 134 ? 0.102 -0.695 7.965 1 92.31 134 SER B N 1
ATOM 2127 C CA . SER B 1 134 ? -0.704 -1.877 7.68 1 92.31 134 SER B CA 1
ATOM 2128 C C . SER B 1 134 ? -1.484 -1.711 6.379 1 92.31 134 SER B C 1
ATOM 2130 O O . SER B 1 134 ? -2.311 -2.559 6.031 1 92.31 134 SER B O 1
ATOM 2132 N N . LEU B 1 135 ? -1.315 -0.578 5.691 1 96.12 135 LEU B N 1
ATOM 2133 C CA . LEU B 1 135 ? -1.883 -0.279 4.383 1 96.12 135 LEU B CA 1
ATOM 2134 C C . LEU B 1 135 ? -3.4 -0.149 4.465 1 96.12 135 LEU B C 1
ATOM 2136 O O . LEU B 1 135 ? -4.113 -0.549 3.541 1 96.12 135 LEU B O 1
ATOM 2140 N N . GLN B 1 136 ? -3.871 0.282 5.668 1 93.56 136 GLN B N 1
ATOM 2141 C CA . GLN B 1 136 ? -5.27 0.67 5.809 1 93.56 136 GLN B CA 1
ATOM 2142 C C . GLN B 1 136 ? -5.492 2.104 5.336 1 93.56 136 GLN B C 1
ATOM 2144 O O . GLN B 1 136 ? -5.672 3.012 6.152 1 93.56 136 GLN B O 1
ATOM 2149 N N . LEU B 1 137 ? -5.562 2.293 4.023 1 96.81 137 LEU B N 1
ATOM 2150 C CA . LEU B 1 137 ? -5.426 3.605 3.402 1 96.81 137 LEU B CA 1
ATOM 2151 C C . LEU B 1 137 ? -6.785 4.137 2.949 1 96.81 137 LEU B C 1
ATOM 2153 O O . LEU B 1 137 ? -6.914 5.316 2.617 1 96.81 137 LEU B O 1
ATOM 2157 N N . ALA B 1 138 ? -7.727 3.273 2.896 1 91.69 138 ALA B N 1
ATOM 2158 C CA . ALA B 1 138 ? -9.07 3.662 2.463 1 91.69 138 ALA B CA 1
ATOM 2159 C C . ALA B 1 138 ? -9.727 4.59 3.48 1 91.69 138 ALA B C 1
ATOM 2161 O O . ALA B 1 138 ? -9.398 4.547 4.668 1 91.69 138 ALA B O 1
ATOM 2162 N N . PRO B 1 139 ? -10.555 5.441 2.992 1 90.75 139 PRO B N 1
ATOM 2163 C CA . PRO B 1 139 ? -11.242 6.332 3.934 1 90.75 139 PRO B CA 1
ATOM 2164 C C . PRO B 1 139 ? -12.148 5.582 4.906 1 90.75 139 PRO B C 1
ATOM 2166 O O . PRO B 1 139 ? -12.633 4.492 4.59 1 90.75 139 PRO B O 1
#

pLDDT: mean 81.42, std 24.83, range [32.5, 98.88]

Radius of gyration: 38.25 Å; Cα contacts (8 Å, |Δi|>4): 417; chains: 2; bounding box: 34×61×212 Å

Secondary structure (DSSP, 8-state):
------------------------------------TT-S--SEEEEESSS-TT---TTHHHHHHHHHGGGS-EEEEEEEEPPTT-S-HHHHEEEEEEESSHHHHHHHHHHHTT-EETTEE-EEEEE-HHHHHTT----/------------------------------------TT-S--SEEEEESSS-TT---TTHHHHHHHHHGGGS-EEEEEEEEPPTT-S-HHHHEEEEEEESSHHHHHHHHHHHTT-EETTEE-EEEEE-HHHHHTT----

InterPro domains:
  IPR000504 RNA recognition motif domain [PF00076] (65-123)
  IPR000504 RNA recognition motif domain [PS50102] (43-129)
  IPR003954 RNA recognition motif domain, eukaryotic-type [SM00361] (44-125)
  IPR012677 Nucleotide-binding alpha-beta plait domain superfamily [G3DSA:3.30.70.330] (38-136)
  IPR035979 RNA-binding domain superfamily [SSF54928] (43-131)
  IPR040052 Splicing factor 45 [PTHR13288] (28-139)

Organism: Mortierella alpina (NCBI:txid64518)